Protein AF-A0A817QUF8-F1 (afdb_monomer_lite)

pLDDT: mean 74.03, std 17.88, range [29.92, 95.5]

Sequence (282 aa):
MLFRLECLIASDDEICEAGDLDLIQHMNVDMLKLTRLLNDSYTEEFTDLQKRPNAELSVISDLKQILFNPLKPFSRGQDKINVDLELMIEFFLYCLRLNPHNNEVLKVCLNLLSPAMFHYVLVKALYRIITQKHLPWWPQIDIIYSRAGELRNMFTDTLNKVLQSSTFSTTPLRISGVTGDEGPNNRELLLWIVRLIIVDPYLMLHNPNKLDRETQMATFELINDLASLVHDTSMMGDIAHAAMESLLVLHETRNIELWNPEASINTFWSNIKSSTFFNITK

Secondary structure (DSSP, 8-state):
-HHHHHHHHH--SS---HHHHHHHHHHHHHHHHHHHHHHHH-SSHHHHHTTSTTHHHHHHHHHHHHHT-SSS---S-GGGHHHHHHHHHHHHHHHHHH-TT--HHHHHHH-TTS-HHHHHHHHHHHHHHHHS---TTSPPSHHHHTTHHHHHHHHHHHHHHHHHHHHGGG------------SS-HHHHHHHHHHHHHH-THHHH--TTS-HHHHHHHHHHHHHHHHHHHHTTTT-HHHHHHHHHHHHHHTSHHHHHHH-TTTHHHHHHHHHHHSSHHHHT-

Structure (mmCIF, N/CA/C/O backbone):
data_AF-A0A817QUF8-F1
#
_entry.id   AF-A0A817QUF8-F1
#
loop_
_atom_site.group_PDB
_atom_site.id
_atom_site.type_symbol
_atom_site.label_atom_id
_atom_site.label_alt_id
_atom_site.label_comp_id
_atom_site.label_asym_id
_atom_site.label_entity_id
_atom_site.label_seq_id
_atom_site.pdbx_PDB_ins_code
_atom_site.Cartn_x
_atom_site.Cartn_y
_atom_site.Cartn_z
_atom_site.occupancy
_atom_site.B_iso_or_equiv
_atom_site.auth_seq_id
_atom_site.auth_comp_id
_atom_site.auth_asym_id
_atom_site.auth_atom_id
_atom_site.pdbx_PDB_model_num
ATOM 1 N N . MET A 1 1 ? -25.667 0.320 7.718 1.00 45.50 1 MET A N 1
ATOM 2 C CA . MET A 1 1 ? -26.609 -0.568 7.008 1.00 45.50 1 MET A CA 1
ATOM 3 C C . MET A 1 1 ? -27.818 0.216 6.504 1.00 45.50 1 MET A C 1
ATOM 5 O O . MET A 1 1 ? -28.089 0.169 5.311 1.00 45.50 1 MET A O 1
ATOM 9 N N . LEU A 1 2 ? -28.449 1.027 7.364 1.00 39.91 2 LEU A N 1
ATOM 10 C CA . LEU A 1 2 ? -29.572 1.902 7.001 1.00 39.91 2 LEU A CA 1
ATOM 11 C C . LEU A 1 2 ? -29.252 2.930 5.914 1.00 39.91 2 LEU A C 1
ATOM 13 O O . LEU A 1 2 ? -30.067 3.060 5.038 1.00 39.91 2 LEU A O 1
ATOM 17 N N . PHE A 1 3 ? -28.076 3.562 5.855 1.00 40.72 3 PHE A N 1
ATOM 18 C CA . PHE A 1 3 ? -27.828 4.595 4.828 1.00 40.72 3 PHE A CA 1
ATOM 19 C C . PHE A 1 3 ? -27.759 4.049 3.389 1.00 40.72 3 PHE A C 1
ATOM 21 O O . PHE A 1 3 ? -28.223 4.694 2.463 1.00 40.72 3 PHE A O 1
ATOM 28 N N . ARG A 1 4 ? -27.216 2.839 3.176 1.00 40.50 4 ARG A N 1
ATOM 29 C CA . ARG A 1 4 ? -27.163 2.223 1.835 1.00 40.50 4 ARG A CA 1
ATOM 30 C C . ARG A 1 4 ? -28.483 1.539 1.478 1.00 40.50 4 ARG A C 1
ATOM 32 O O . ARG A 1 4 ? -28.872 1.579 0.323 1.00 40.50 4 ARG A O 1
ATOM 39 N N . LEU A 1 5 ? -29.195 0.999 2.473 1.00 40.78 5 LEU A N 1
ATOM 40 C CA . LEU A 1 5 ? -30.594 0.589 2.327 1.00 40.78 5 LEU A CA 1
ATOM 41 C C . LEU A 1 5 ? -31.516 1.788 2.080 1.00 40.78 5 LEU A C 1
ATOM 43 O O . LEU A 1 5 ? -32.387 1.681 1.247 1.00 40.78 5 LEU A O 1
ATOM 47 N N . GLU A 1 6 ? -31.310 2.936 2.716 1.00 41.69 6 GLU A N 1
ATOM 48 C CA . GLU A 1 6 ? -32.056 4.181 2.502 1.00 41.69 6 GLU A CA 1
ATOM 49 C C . GLU A 1 6 ? -31.706 4.786 1.146 1.00 41.69 6 GLU A C 1
ATOM 51 O O . GLU A 1 6 ? -32.610 5.236 0.464 1.00 41.69 6 GLU A O 1
ATOM 56 N N . CYS A 1 7 ? -30.447 4.733 0.694 1.00 38.59 7 CYS A N 1
ATOM 57 C CA . CYS A 1 7 ? -30.086 5.105 -0.677 1.00 38.59 7 CYS A CA 1
ATOM 58 C C . CYS A 1 7 ? -30.692 4.154 -1.725 1.00 38.59 7 CYS A C 1
ATOM 60 O O . CYS A 1 7 ? -31.122 4.639 -2.762 1.00 38.59 7 CYS A O 1
ATOM 62 N N . LEU A 1 8 ? -30.761 2.843 -1.450 1.00 39.69 8 LEU A N 1
ATOM 63 C CA . LEU A 1 8 ? -31.391 1.834 -2.321 1.00 39.69 8 LEU A CA 1
ATOM 64 C C . LEU A 1 8 ? -32.931 1.861 -2.268 1.00 39.69 8 LEU A C 1
ATOM 66 O O . LEU A 1 8 ? -33.584 1.465 -3.223 1.00 39.69 8 LEU A O 1
ATOM 70 N N . ILE A 1 9 ? -33.519 2.309 -1.156 1.00 39.62 9 ILE A N 1
ATOM 71 C CA . ILE A 1 9 ? -34.968 2.509 -0.983 1.00 39.62 9 ILE A CA 1
ATOM 72 C C . ILE A 1 9 ? -35.392 3.882 -1.537 1.00 39.62 9 ILE A C 1
ATOM 74 O O . ILE A 1 9 ? -36.533 4.038 -1.955 1.00 39.62 9 ILE A O 1
ATOM 78 N N . ALA A 1 10 ? -34.495 4.876 -1.554 1.00 38.94 10 ALA A N 1
ATOM 79 C CA . ALA A 1 10 ? -34.738 6.208 -2.115 1.00 38.94 10 ALA A CA 1
ATOM 80 C C . ALA A 1 10 ? -34.462 6.303 -3.626 1.00 38.94 10 ALA A C 1
ATOM 82 O O . ALA A 1 10 ? -34.889 7.274 -4.252 1.00 38.94 10 ALA A O 1
ATOM 83 N N . SER A 1 11 ? -33.755 5.335 -4.218 1.00 37.41 11 SER A N 1
ATOM 84 C CA . SER A 1 11 ? -33.650 5.184 -5.669 1.00 37.41 11 SER A CA 1
ATOM 85 C C . SER A 1 11 ? -34.902 4.476 -6.188 1.00 37.41 11 SER A C 1
ATOM 87 O O . SER A 1 11 ? -34.954 3.252 -6.245 1.00 37.41 11 SER A O 1
ATOM 89 N N . ASP A 1 12 ? -35.919 5.259 -6.536 1.00 40.31 12 ASP A N 1
ATOM 90 C CA . ASP A 1 12 ? -37.217 4.794 -7.050 1.00 40.31 12 ASP A CA 1
ATOM 91 C C . ASP A 1 12 ? -37.151 4.252 -8.498 1.00 40.31 12 ASP A C 1
ATOM 93 O O . ASP A 1 12 ? -38.177 4.114 -9.149 1.00 40.31 12 ASP A O 1
ATOM 97 N N . ASP A 1 13 ? -35.962 3.923 -9.017 1.00 35.62 13 ASP A N 1
ATOM 98 C CA . ASP A 1 13 ? -35.781 3.418 -10.380 1.00 35.62 13 ASP A CA 1
ATOM 99 C C . ASP A 1 13 ? -34.889 2.165 -10.404 1.00 35.62 13 ASP A C 1
ATOM 101 O O . ASP A 1 13 ? -33.696 2.200 -10.117 1.00 35.62 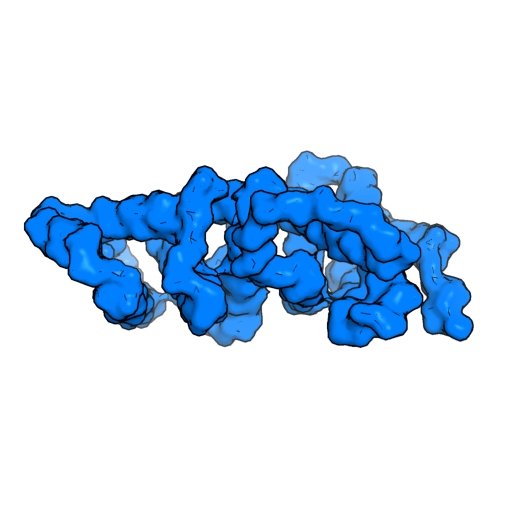13 ASP A O 1
ATOM 105 N N . GLU A 1 14 ? -35.555 1.055 -10.731 1.00 45.34 14 GLU A N 1
ATOM 106 C CA . GLU A 1 14 ? -35.112 -0.133 -11.469 1.00 45.34 14 GLU A CA 1
ATOM 107 C C . GLU A 1 14 ? -33.684 -0.700 -11.253 1.00 45.34 14 GLU A C 1
ATOM 109 O O . GLU A 1 14 ? -32.680 -0.184 -11.731 1.00 45.34 14 GLU A O 1
ATOM 114 N N . ILE A 1 15 ? -33.682 -1.935 -10.717 1.00 38.69 15 ILE A N 1
ATOM 115 C CA . ILE A 1 15 ? -32.628 -2.973 -10.743 1.00 38.69 15 ILE A CA 1
ATOM 116 C C . ILE A 1 15 ? -31.569 -2.848 -9.632 1.00 38.69 15 ILE A C 1
ATOM 118 O O . ILE A 1 15 ? -30.443 -2.414 -9.837 1.00 38.69 15 ILE A O 1
ATOM 122 N N . CYS A 1 16 ? -31.910 -3.371 -8.450 1.00 43.53 16 CYS A N 1
ATOM 123 C CA . CYS A 1 16 ? -30.918 -3.831 -7.475 1.00 43.53 16 CYS A CA 1
ATOM 124 C C . CYS A 1 16 ? -30.238 -5.075 -8.082 1.00 43.53 16 CYS A C 1
ATOM 126 O O . CYS A 1 16 ? -30.841 -6.153 -8.131 1.00 43.53 16 CYS A O 1
ATOM 128 N N . GLU A 1 17 ? -29.046 -4.915 -8.663 1.00 50.34 17 GLU A N 1
ATOM 129 C CA . GLU A 1 17 ? -28.320 -6.019 -9.294 1.00 50.34 17 GLU A CA 1
ATOM 130 C C . GLU A 1 17 ? -27.950 -7.070 -8.233 1.00 50.34 17 GLU A C 1
ATOM 132 O O . GLU A 1 17 ? -27.735 -6.754 -7.064 1.00 50.34 17 GLU A O 1
ATOM 137 N N . ALA A 1 18 ? -27.837 -8.345 -8.617 1.00 48.34 18 ALA A N 1
ATOM 138 C CA . ALA A 1 18 ? -27.490 -9.429 -7.686 1.00 48.34 18 ALA A CA 1
ATOM 139 C C . ALA A 1 18 ? -26.201 -9.153 -6.869 1.00 48.34 18 ALA A C 1
ATOM 141 O O . ALA A 1 18 ? -26.063 -9.643 -5.749 1.00 48.34 18 ALA A O 1
ATOM 142 N N . GLY A 1 19 ? -25.296 -8.315 -7.393 1.00 55.44 19 GLY A N 1
ATOM 143 C CA . GLY A 1 19 ? -24.092 -7.860 -6.697 1.00 55.44 19 GLY A CA 1
ATOM 144 C C . GLY A 1 19 ? -24.347 -6.970 -5.473 1.00 55.44 19 GLY A C 1
ATOM 145 O O . GLY A 1 19 ? -23.550 -7.012 -4.536 1.00 55.44 19 GLY A O 1
ATOM 146 N N . ASP A 1 20 ? -25.452 -6.221 -5.429 1.00 60.16 20 ASP A N 1
ATOM 147 C CA . ASP A 1 20 ? -25.780 -5.328 -4.311 1.00 60.16 20 ASP A CA 1
ATOM 148 C C . ASP A 1 20 ? -26.263 -6.105 -3.083 1.00 60.16 20 ASP A C 1
ATOM 150 O O . ASP A 1 20 ? -25.887 -5.790 -1.951 1.00 60.16 20 ASP A O 1
ATOM 154 N N . LEU A 1 21 ? -27.043 -7.172 -3.287 1.00 63.94 21 LEU A N 1
ATOM 155 C CA . LEU A 1 21 ? -27.486 -8.042 -2.197 1.00 63.94 21 LEU A CA 1
ATOM 156 C C . LEU A 1 21 ? -26.313 -8.828 -1.595 1.00 63.94 21 LEU A C 1
ATOM 158 O O . LEU A 1 21 ? -26.201 -8.916 -0.369 1.00 63.94 21 LEU A O 1
ATOM 162 N N . ASP A 1 22 ? -25.418 -9.344 -2.441 1.00 63.00 22 ASP A N 1
ATOM 163 C CA . ASP A 1 22 ? -24.196 -10.025 -2.005 1.00 63.00 22 ASP A CA 1
ATOM 164 C C . ASP A 1 22 ? -23.273 -9.066 -1.236 1.00 63.00 22 ASP A C 1
ATOM 166 O O . ASP A 1 22 ? -22.762 -9.415 -0.168 1.00 63.00 22 ASP A O 1
ATOM 170 N N . LEU A 1 23 ? -23.119 -7.822 -1.708 1.00 67.56 23 LEU A N 1
ATOM 171 C CA . LEU A 1 23 ? -22.374 -6.779 -0.999 1.00 67.56 23 LEU A CA 1
ATOM 172 C C . LEU A 1 23 ? -22.969 -6.499 0.381 1.00 67.56 23 LEU A C 1
ATOM 174 O O . LEU A 1 23 ? -22.231 -6.436 1.364 1.00 67.56 23 LEU A O 1
ATOM 178 N N . ILE A 1 24 ? -24.294 -6.362 0.477 1.00 66.69 24 ILE A N 1
ATOM 179 C CA . ILE A 1 24 ? -24.986 -6.138 1.752 1.00 66.69 24 ILE A CA 1
ATOM 180 C C . ILE A 1 24 ? -24.748 -7.316 2.704 1.00 66.69 24 ILE A C 1
ATOM 182 O O . ILE A 1 24 ? -24.407 -7.103 3.868 1.00 66.69 24 ILE A O 1
ATOM 186 N N . GLN A 1 25 ? -24.870 -8.558 2.229 1.00 66.12 25 GLN A N 1
ATOM 187 C CA . GLN A 1 25 ? -24.602 -9.742 3.051 1.00 66.12 25 GLN A CA 1
ATOM 188 C C . GLN A 1 25 ? -23.152 -9.780 3.543 1.00 66.12 25 GLN A C 1
ATOM 190 O O . GLN A 1 25 ? -22.913 -10.034 4.725 1.00 66.12 25 GLN A O 1
ATOM 195 N N . HIS A 1 26 ? -22.185 -9.476 2.679 1.00 67.69 26 HIS A N 1
ATOM 196 C CA . HIS A 1 26 ? -20.776 -9.452 3.058 1.00 67.69 26 HIS A CA 1
ATOM 197 C C . HIS A 1 26 ? -20.442 -8.310 4.019 1.00 67.69 26 HIS A C 1
ATOM 199 O O . HIS A 1 26 ? -19.782 -8.554 5.027 1.00 67.69 26 HIS A O 1
ATOM 205 N N . MET A 1 27 ? -20.980 -7.107 3.804 1.00 68.44 27 MET A N 1
ATOM 206 C CA . MET A 1 27 ? -20.863 -6.003 4.761 1.00 68.44 27 MET A CA 1
ATOM 207 C C . MET A 1 27 ? -21.458 -6.367 6.127 1.00 68.44 27 MET A C 1
ATOM 209 O O . MET A 1 27 ? -20.905 -5.979 7.154 1.00 68.44 27 MET A O 1
ATOM 213 N N . ASN A 1 28 ? -22.542 -7.147 6.161 1.00 64.75 28 ASN A N 1
ATOM 214 C CA . ASN A 1 28 ? -23.135 -7.632 7.407 1.00 64.75 28 ASN A CA 1
ATOM 215 C C . ASN A 1 28 ? -22.238 -8.664 8.099 1.00 64.75 28 ASN A C 1
ATOM 217 O O . ASN A 1 28 ? -22.071 -8.615 9.317 1.00 64.75 28 ASN A O 1
ATOM 221 N N . VAL A 1 29 ? -21.622 -9.575 7.340 1.00 68.12 29 VAL A N 1
ATOM 222 C CA . VAL A 1 29 ? -20.635 -10.530 7.867 1.00 68.12 29 VAL A CA 1
ATOM 223 C C . VAL A 1 29 ? -19.411 -9.801 8.420 1.00 68.12 29 VAL A C 1
ATOM 225 O O . VAL A 1 29 ? -18.946 -10.144 9.507 1.00 68.12 29 VAL A O 1
ATOM 228 N N . ASP A 1 30 ? -18.914 -8.784 7.720 1.00 67.00 30 ASP A N 1
ATOM 229 C CA . ASP A 1 30 ? -17.781 -7.974 8.166 1.00 67.00 30 ASP A CA 1
ATOM 230 C C . ASP A 1 30 ? -18.137 -7.180 9.420 1.00 67.00 30 ASP A C 1
ATOM 232 O O . ASP A 1 30 ? -17.397 -7.228 10.395 1.00 67.00 30 ASP A O 1
ATOM 236 N N . MET A 1 31 ? -19.312 -6.546 9.467 1.00 66.25 31 MET A N 1
ATOM 237 C CA . MET A 1 31 ? -19.808 -5.872 10.670 1.00 66.25 31 MET A CA 1
ATOM 238 C C . MET A 1 31 ? -19.970 -6.829 11.850 1.00 66.25 31 MET A C 1
ATOM 240 O O . MET A 1 31 ? -19.639 -6.463 12.974 1.00 66.25 31 MET A O 1
ATOM 244 N N . LEU A 1 32 ? -20.427 -8.064 11.630 1.00 64.56 32 LEU A N 1
ATOM 245 C CA . LEU A 1 32 ? -20.514 -9.084 12.679 1.00 64.56 32 LEU A CA 1
ATOM 246 C C . LEU A 1 32 ? -19.130 -9.529 13.161 1.00 64.56 32 LEU A C 1
ATOM 248 O O . LEU A 1 32 ? -18.935 -9.689 14.365 1.00 64.56 32 LEU A O 1
ATOM 252 N N . LYS A 1 33 ? -18.164 -9.711 12.253 1.00 67.69 33 LYS A N 1
ATOM 253 C CA . LYS A 1 33 ? -16.769 -10.011 12.608 1.00 67.69 33 LYS A CA 1
ATOM 254 C C . LYS A 1 33 ? -16.142 -8.860 13.384 1.00 67.69 33 LYS A C 1
ATOM 256 O O . LYS A 1 33 ? -15.582 -9.108 14.443 1.00 67.69 33 LYS A O 1
ATOM 261 N N . LEU A 1 34 ? -16.294 -7.624 12.908 1.00 66.44 34 LEU A N 1
ATOM 262 C CA . LEU A 1 34 ? -15.830 -6.417 13.586 1.00 66.44 34 LEU A CA 1
ATOM 263 C C . LEU A 1 34 ? -16.478 -6.304 14.964 1.00 66.44 34 LEU A C 1
ATOM 265 O O . LEU A 1 34 ? -15.769 -6.133 15.940 1.00 66.44 34 LEU A O 1
ATOM 269 N N . THR A 1 35 ? -17.792 -6.498 15.081 1.00 64.00 35 THR A N 1
ATOM 270 C CA . THR A 1 35 ? -18.505 -6.448 16.369 1.00 64.00 35 THR A CA 1
ATOM 271 C C . THR A 1 35 ? -18.025 -7.531 17.335 1.00 64.00 35 THR A C 1
ATOM 273 O O . THR A 1 35 ? -17.860 -7.254 18.517 1.00 64.00 35 THR A O 1
ATOM 276 N N . ARG A 1 36 ? -17.766 -8.757 16.860 1.00 64.38 36 ARG A N 1
ATOM 277 C CA . ARG A 1 36 ? -17.197 -9.832 17.693 1.00 64.38 36 ARG A CA 1
ATOM 278 C C . ARG A 1 36 ? -15.783 -9.498 18.140 1.00 64.38 36 ARG A C 1
ATOM 280 O O . ARG A 1 36 ? -15.509 -9.537 19.331 1.00 64.38 36 ARG A O 1
ATOM 287 N N . LEU A 1 37 ? -14.928 -9.096 17.200 1.00 61.91 37 LEU A N 1
ATOM 288 C CA . LEU A 1 37 ? -13.566 -8.675 17.502 1.00 61.91 37 LEU A CA 1
ATOM 289 C C . LEU A 1 37 ? -13.581 -7.524 18.501 1.00 61.91 37 LEU A C 1
ATOM 291 O O . LEU A 1 37 ? -12.811 -7.553 19.446 1.00 61.91 37 LEU A O 1
ATOM 295 N N . LEU A 1 38 ? -14.486 -6.560 18.358 1.00 61.78 38 LEU A N 1
ATOM 296 C CA . LEU A 1 38 ? -14.641 -5.443 19.281 1.00 61.78 38 LEU A CA 1
ATOM 297 C C . LEU A 1 38 ? -15.143 -5.879 20.652 1.00 61.78 38 LEU A C 1
ATOM 299 O O . LEU A 1 38 ? -14.530 -5.485 21.632 1.00 61.78 38 LEU A O 1
ATOM 303 N N . ASN A 1 39 ? -16.157 -6.737 20.748 1.00 62.44 39 ASN A N 1
ATOM 304 C CA . ASN A 1 39 ? -16.605 -7.293 22.032 1.00 62.44 39 ASN A CA 1
ATOM 305 C C . ASN A 1 39 ? -15.494 -8.071 22.753 1.00 62.44 39 ASN A C 1
ATOM 307 O O . ASN A 1 39 ? -15.372 -7.978 23.971 1.00 62.44 39 ASN A O 1
ATOM 311 N N . ASP A 1 40 ? -14.652 -8.786 22.008 1.00 59.12 40 ASP A N 1
ATOM 312 C CA . ASP A 1 40 ? -13.502 -9.513 22.556 1.00 59.12 40 ASP A CA 1
ATOM 313 C C . ASP A 1 40 ? -12.326 -8.573 22.918 1.00 59.12 40 ASP A C 1
ATOM 315 O O . ASP A 1 40 ? -11.373 -8.973 23.591 1.00 59.12 40 ASP A O 1
ATOM 319 N N . SER A 1 41 ? -12.367 -7.317 22.455 1.00 52.56 41 SER A N 1
ATOM 320 C CA . SER A 1 41 ? -11.298 -6.313 22.589 1.00 52.56 41 SER A CA 1
ATOM 321 C C . SER A 1 41 ? -11.601 -5.186 23.575 1.00 52.56 41 SER A C 1
ATOM 323 O O . SER A 1 41 ? -10.671 -4.645 24.165 1.00 52.56 41 SER A O 1
ATOM 325 N N . TYR A 1 42 ? -12.872 -4.810 23.707 1.00 55.12 42 TYR A N 1
ATOM 326 C CA . TYR A 1 42 ? -13.380 -3.637 24.409 1.00 55.12 42 TYR A CA 1
ATOM 327 C C . TYR A 1 42 ? -14.410 -4.084 25.444 1.00 55.12 42 TYR A C 1
ATOM 329 O O . TYR A 1 42 ? -15.566 -4.336 25.115 1.00 55.12 42 TYR A O 1
ATOM 337 N N . THR A 1 43 ? -14.010 -4.166 26.709 1.00 50.31 43 THR A N 1
ATOM 338 C CA . THR A 1 43 ? -14.883 -4.714 27.756 1.00 50.31 43 THR A CA 1
ATOM 339 C C . THR A 1 43 ? -15.786 -3.692 28.460 1.00 50.31 43 THR A C 1
ATOM 341 O O . THR A 1 43 ? -16.703 -4.122 29.148 1.00 50.31 43 THR A O 1
ATOM 344 N N . GLU A 1 44 ? -15.639 -2.371 28.257 1.00 51.72 44 GLU A N 1
ATOM 345 C CA . GLU A 1 44 ? -16.522 -1.372 28.915 1.00 51.72 44 GLU A CA 1
ATOM 346 C C . GLU A 1 44 ? -16.978 -0.192 28.027 1.00 51.72 44 GLU A C 1
ATOM 348 O O . GLU A 1 44 ? -18.151 0.163 28.055 1.00 51.72 44 GLU A O 1
ATOM 353 N N . GLU A 1 45 ? -16.128 0.390 27.171 1.00 51.53 45 GLU A N 1
ATOM 354 C CA . GLU A 1 45 ? -16.525 1.543 26.325 1.00 51.53 45 GLU A CA 1
ATOM 355 C C . GLU A 1 45 ? -17.500 1.167 25.188 1.00 51.53 45 GLU A C 1
ATOM 357 O O . GLU A 1 45 ? -18.379 1.947 24.821 1.00 51.53 45 GLU A O 1
ATOM 362 N N . PHE A 1 46 ? -17.386 -0.044 24.633 1.00 48.50 46 PHE A N 1
ATOM 363 C CA . PHE A 1 46 ? -18.200 -0.482 23.491 1.00 48.50 46 PHE A CA 1
ATOM 364 C C . PHE A 1 46 ? -19.633 -0.877 23.887 1.00 48.50 46 PHE A C 1
ATOM 366 O O . PHE A 1 46 ? -20.577 -0.643 23.129 1.00 48.50 46 PHE A O 1
ATOM 373 N N . THR A 1 47 ? -19.825 -1.407 25.100 1.00 50.56 47 THR A N 1
ATOM 374 C CA . THR A 1 47 ? -21.156 -1.760 25.623 1.00 50.56 47 THR A CA 1
ATOM 375 C C . THR A 1 47 ? -22.026 -0.525 25.866 1.00 50.56 47 THR A C 1
ATOM 377 O O . THR A 1 47 ? -23.250 -0.612 25.756 1.00 50.56 47 THR A O 1
ATOM 380 N N . ASP A 1 48 ? -21.425 0.639 26.121 1.00 53.19 48 ASP A N 1
ATOM 381 C CA . ASP A 1 48 ? -22.136 1.918 26.207 1.00 53.19 48 ASP A CA 1
ATOM 382 C C . ASP A 1 48 ? -22.432 2.543 24.835 1.00 53.19 48 ASP A C 1
ATOM 384 O O . ASP A 1 48 ? -23.465 3.199 24.668 1.00 53.19 48 ASP A O 1
ATOM 388 N N . LEU A 1 49 ? -21.599 2.284 23.822 1.00 49.97 49 LEU A N 1
ATOM 389 C CA . LEU A 1 49 ? -21.856 2.707 22.439 1.00 49.97 49 LEU A CA 1
ATOM 390 C C . LEU A 1 49 ? -23.031 1.945 21.805 1.00 49.97 49 LEU A C 1
ATOM 392 O O . LEU A 1 49 ? -23.836 2.544 21.090 1.00 49.97 49 LEU A O 1
ATOM 396 N N . GLN A 1 50 ? -23.198 0.658 22.134 1.00 50.97 50 GLN A N 1
ATOM 397 C CA . GLN A 1 50 ? -24.328 -0.166 21.678 1.00 50.97 50 GLN A CA 1
ATOM 398 C C . GLN A 1 50 ? -25.701 0.304 22.194 1.00 50.97 50 GLN A C 1
ATOM 400 O O . GLN A 1 50 ? -26.723 -0.032 21.598 1.00 50.97 50 GLN A O 1
ATOM 405 N N . LYS A 1 51 ? -25.752 1.082 23.285 1.00 54.00 51 LYS A N 1
ATOM 406 C CA . LYS A 1 51 ? -27.009 1.545 23.904 1.00 54.00 51 LYS A CA 1
ATOM 407 C C . LYS A 1 51 ? -27.616 2.784 23.232 1.00 54.00 51 LYS A C 1
ATOM 409 O O . LYS A 1 51 ? -28.713 3.194 23.612 1.00 54.00 51 LYS A O 1
ATOM 414 N N . ARG A 1 52 ? -26.930 3.420 22.273 1.00 51.72 52 ARG A N 1
ATOM 415 C CA . ARG A 1 52 ? -27.386 4.683 21.662 1.00 51.72 52 ARG A CA 1
ATOM 416 C C . ARG A 1 52 ? -28.372 4.437 20.501 1.00 51.72 52 ARG A C 1
ATOM 418 O O . ARG A 1 52 ? -28.059 3.670 19.593 1.00 51.72 52 ARG A O 1
ATOM 425 N N . PRO A 1 53 ? -29.544 5.098 20.452 1.00 39.78 53 PRO A N 1
ATOM 426 C CA . PRO A 1 53 ? -30.388 5.078 19.257 1.00 39.78 53 PRO A CA 1
ATOM 427 C C . PRO A 1 53 ? -29.695 5.888 18.142 1.00 39.78 53 PRO A C 1
ATOM 429 O O . PRO A 1 53 ? -29.159 6.958 18.418 1.00 39.78 53 PRO A O 1
ATOM 432 N N . ASN A 1 54 ? -29.673 5.375 16.902 1.00 46.75 54 ASN A N 1
ATOM 433 C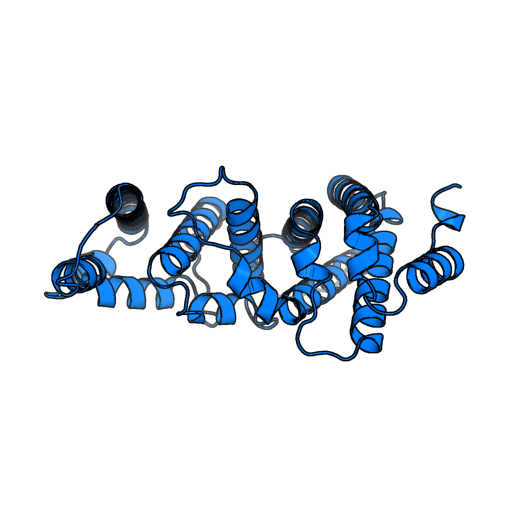 CA . ASN A 1 54 ? -28.853 5.835 15.750 1.00 46.75 54 ASN A CA 1
ATOM 434 C C . ASN A 1 54 ? -27.358 5.414 15.768 1.00 46.75 54 ASN A C 1
ATOM 436 O O . ASN A 1 54 ? -26.519 6.042 15.121 1.00 46.75 54 ASN A O 1
ATOM 440 N N . ALA A 1 55 ? -27.019 4.332 16.481 1.00 52.97 55 ALA A N 1
ATOM 441 C CA . ALA A 1 55 ? -25.644 3.932 16.801 1.00 52.97 55 ALA A CA 1
ATOM 442 C C . ALA A 1 55 ? -24.702 3.599 15.629 1.00 52.97 55 ALA A C 1
ATOM 444 O O . ALA A 1 55 ? -23.508 3.798 15.791 1.00 52.97 55 ALA A O 1
ATOM 445 N N . GLU A 1 56 ? -25.141 3.100 14.470 1.00 53.22 56 GLU A N 1
ATOM 446 C CA . GLU A 1 56 ? -24.188 2.491 13.512 1.00 53.22 56 GLU A CA 1
ATOM 447 C C . GLU A 1 56 ? -23.148 3.470 12.933 1.00 53.22 56 GLU A C 1
ATOM 449 O O . GLU A 1 56 ? -21.958 3.160 12.905 1.00 53.22 56 GLU A O 1
ATOM 454 N N . LEU A 1 57 ? -23.568 4.661 12.490 1.00 57.50 57 LEU A N 1
ATOM 455 C CA . LEU A 1 57 ? -22.658 5.677 11.934 1.00 57.50 57 LEU A CA 1
ATOM 456 C C . LEU A 1 57 ? -21.782 6.319 13.020 1.00 57.50 57 LEU A C 1
ATOM 458 O O . LEU A 1 57 ? -20.611 6.605 12.768 1.00 57.50 57 LEU A O 1
ATOM 462 N N . SER A 1 58 ? -22.330 6.490 14.231 1.00 63.91 58 SER A N 1
ATOM 463 C CA . SER A 1 58 ? -21.562 6.925 15.406 1.00 63.91 58 SER A CA 1
ATOM 464 C C . SER A 1 58 ? -20.482 5.901 15.732 1.00 63.91 58 SER A C 1
ATOM 466 O O . SER A 1 58 ? -19.318 6.260 15.811 1.00 63.91 58 SER A O 1
ATOM 468 N N . VAL A 1 59 ? -20.841 4.616 15.805 1.00 67.56 59 VAL A N 1
ATOM 469 C CA . VAL A 1 59 ? -19.920 3.517 16.110 1.00 67.56 59 VAL A CA 1
ATOM 470 C C . VAL A 1 59 ? -18.798 3.446 15.079 1.00 67.56 59 VAL A C 1
ATOM 472 O O . VAL A 1 59 ? -17.643 3.340 15.463 1.00 67.56 59 VAL A O 1
ATOM 475 N N . ILE A 1 60 ? -19.081 3.568 13.778 1.00 72.69 60 ILE A N 1
ATOM 476 C CA . ILE A 1 60 ? -18.027 3.568 12.746 1.00 72.69 60 ILE A CA 1
ATOM 477 C C . ILE A 1 60 ? -17.080 4.767 12.915 1.00 72.69 60 ILE A C 1
ATOM 479 O O . ILE A 1 60 ? -15.864 4.613 12.794 1.00 72.69 60 ILE A O 1
ATOM 483 N N . SER A 1 61 ? -17.617 5.953 13.213 1.00 76.94 61 SER A N 1
ATOM 484 C CA . SER A 1 61 ? -16.809 7.147 13.487 1.00 76.94 61 SER A CA 1
ATOM 485 C C . SER A 1 61 ? -15.939 6.975 14.738 1.00 76.94 61 SER A C 1
ATOM 487 O O . SER A 1 61 ? -14.749 7.289 14.707 1.00 76.94 61 SER A O 1
ATOM 489 N N . ASP A 1 62 ? -16.505 6.432 15.813 1.00 75.06 62 ASP A N 1
ATOM 490 C CA . ASP A 1 62 ? -15.815 6.197 17.083 1.00 75.06 62 ASP A CA 1
ATOM 491 C C . ASP A 1 62 ? -14.710 5.142 16.912 1.00 75.06 62 ASP A C 1
ATOM 493 O O . ASP A 1 62 ? -13.566 5.350 17.312 1.00 75.06 62 ASP A O 1
ATOM 497 N N . LEU A 1 63 ? -15.004 4.046 16.205 1.00 78.94 63 LEU A N 1
ATOM 498 C CA . LEU A 1 63 ? -14.031 3.005 15.871 1.00 78.94 63 LEU A CA 1
ATOM 499 C C . LEU A 1 63 ? -12.877 3.529 15.038 1.00 78.94 63 LEU A C 1
ATOM 501 O O . LEU A 1 63 ? -11.724 3.184 15.280 1.00 78.94 63 LEU A O 1
ATOM 505 N N . LYS A 1 64 ? -13.166 4.397 14.076 1.00 83.81 64 LYS A N 1
ATOM 506 C CA . LYS A 1 64 ? -12.125 5.050 13.297 1.00 83.81 64 LYS A CA 1
ATOM 507 C C . LYS A 1 64 ? -11.220 5.911 14.180 1.00 83.81 64 LYS A C 1
ATOM 509 O O . LYS A 1 64 ? -10.004 5.849 14.019 1.00 83.81 64 LYS A O 1
ATOM 514 N N . GLN A 1 65 ? -11.791 6.683 15.107 1.00 83.88 65 GLN A N 1
ATOM 515 C CA . GLN A 1 65 ? -11.020 7.489 16.061 1.00 83.88 65 GLN A CA 1
ATOM 516 C C . GLN A 1 65 ? -10.234 6.647 17.065 1.00 83.88 65 GLN A C 1
ATOM 518 O O . GLN A 1 65 ? -9.255 7.130 17.617 1.00 83.88 65 GLN A O 1
ATOM 523 N N . ILE A 1 66 ? -10.649 5.410 17.317 1.00 83.25 66 ILE A N 1
ATOM 524 C CA . ILE A 1 66 ? -9.927 4.469 18.170 1.00 83.25 66 ILE A CA 1
ATOM 525 C C . ILE A 1 66 ? -8.770 3.821 17.402 1.00 83.25 66 ILE A C 1
ATOM 527 O O . ILE A 1 66 ? -7.632 3.842 17.861 1.00 83.25 66 ILE A O 1
ATOM 531 N N . LEU A 1 67 ? -9.063 3.245 16.235 1.00 87.50 67 LEU A N 1
ATOM 532 C CA . LEU A 1 67 ? -8.132 2.397 15.491 1.00 87.50 67 LEU A CA 1
ATOM 533 C C . LEU A 1 67 ? -7.081 3.217 14.733 1.00 87.50 67 LEU A C 1
ATOM 535 O O . LEU A 1 67 ? -5.925 2.813 14.654 1.00 87.50 67 LEU A O 1
ATOM 539 N N . PHE A 1 68 ? -7.459 4.381 14.198 1.00 90.19 68 PHE A N 1
ATOM 540 C CA . PHE A 1 68 ? -6.610 5.210 13.336 1.00 90.19 68 PHE A CA 1
ATOM 541 C C . PHE A 1 68 ? -6.324 6.577 13.964 1.00 90.19 68 PHE A C 1
ATOM 543 O O . PHE A 1 68 ? -6.476 7.616 13.321 1.00 90.19 68 PHE A O 1
ATOM 550 N N . ASN A 1 69 ? -5.904 6.580 15.231 1.00 88.38 69 ASN A N 1
ATOM 551 C CA . ASN A 1 69 ? -5.452 7.783 15.929 1.00 88.38 69 ASN A CA 1
ATOM 552 C C . ASN A 1 69 ? -3.920 7.885 15.940 1.00 88.38 69 ASN A C 1
ATOM 554 O O . ASN A 1 69 ? -3.273 7.136 16.672 1.00 88.38 69 ASN A O 1
ATOM 558 N N . PRO A 1 70 ? -3.315 8.834 15.200 1.00 85.88 70 PRO A N 1
ATOM 559 C CA . PRO A 1 70 ? -1.860 9.004 15.186 1.00 85.88 70 PRO A CA 1
ATOM 560 C C . PRO A 1 70 ? -1.270 9.403 16.540 1.00 85.88 70 PRO A C 1
ATOM 562 O O . PRO A 1 70 ? -0.112 9.106 16.807 1.00 85.88 70 PRO A O 1
ATOM 565 N N . LEU A 1 71 ? -2.049 10.084 17.389 1.00 85.94 71 LEU A N 1
ATOM 566 C CA . LEU A 1 71 ? -1.592 10.576 18.692 1.00 85.94 71 LEU A CA 1
ATOM 567 C C . LEU A 1 71 ? -1.665 9.503 19.780 1.00 85.94 71 LEU A C 1
ATOM 569 O O . LEU A 1 71 ? -0.932 9.570 20.764 1.00 85.94 71 LEU A O 1
ATOM 573 N N . LYS A 1 72 ? -2.564 8.528 19.618 1.00 85.12 72 LYS A N 1
ATOM 574 C CA . LYS A 1 72 ? -2.735 7.400 20.535 1.00 85.12 72 LYS A CA 1
ATOM 575 C C . LYS A 1 72 ? -2.950 6.122 19.717 1.00 85.12 72 LYS A C 1
ATOM 577 O O . LYS A 1 72 ? -4.099 5.704 19.567 1.00 85.12 72 LYS A O 1
ATOM 582 N N . PRO A 1 73 ? -1.872 5.535 19.165 1.00 82.25 73 PRO A N 1
ATOM 583 C CA . PRO A 1 73 ? -1.978 4.350 18.328 1.00 82.25 73 PRO A CA 1
ATOM 584 C C . PRO A 1 73 ? -2.630 3.201 19.093 1.00 82.25 73 PRO A C 1
ATOM 586 O O . PRO A 1 73 ? -2.337 2.969 20.269 1.00 82.25 73 PRO A O 1
ATOM 589 N N . PHE A 1 74 ? -3.536 2.498 18.424 1.00 82.62 74 PHE A N 1
ATOM 590 C CA . PHE A 1 74 ? -4.233 1.365 19.007 1.00 82.62 74 PHE A CA 1
ATOM 591 C C . PHE A 1 74 ? -3.259 0.209 19.273 1.00 82.62 74 PHE A C 1
ATOM 593 O O . PHE A 1 74 ? -2.548 -0.228 18.373 1.00 82.62 74 PHE A O 1
ATOM 600 N N . SER A 1 75 ? -3.234 -0.293 20.507 1.00 80.94 75 SER A N 1
ATOM 601 C CA . SER A 1 75 ? -2.469 -1.482 20.885 1.00 80.94 75 SER A CA 1
ATOM 602 C C . SER A 1 75 ? -3.081 -2.113 22.130 1.00 80.94 75 SER A C 1
ATOM 604 O O . SER A 1 75 ? -3.335 -1.418 23.118 1.00 80.94 75 SER A O 1
ATOM 606 N N . ARG A 1 76 ? -3.331 -3.426 22.092 1.00 77.75 76 ARG A N 1
ATOM 607 C CA . ARG A 1 76 ? -3.873 -4.193 23.233 1.00 77.75 76 ARG A CA 1
ATOM 608 C C . ARG A 1 76 ? -2.833 -5.050 23.955 1.00 77.75 76 ARG A C 1
ATOM 610 O O . ARG A 1 76 ? -3.206 -5.840 24.821 1.00 77.75 76 ARG A O 1
ATOM 617 N N . GLY A 1 77 ? -1.558 -4.892 23.613 1.00 75.50 77 GLY A N 1
ATOM 618 C CA . GLY A 1 77 ? -0.458 -5.711 24.121 1.00 75.50 77 GLY A CA 1
ATOM 619 C C . GLY A 1 77 ? 0.290 -6.434 23.003 1.00 75.50 77 GLY A C 1
ATOM 620 O O . GLY A 1 77 ? -0.251 -6.689 21.926 1.00 75.50 77 GLY A O 1
ATOM 621 N N . GLN A 1 78 ? 1.557 -6.761 23.260 1.00 74.50 78 GLN A N 1
ATOM 622 C CA . GLN A 1 78 ? 2.454 -7.383 22.276 1.00 74.50 78 GLN A CA 1
ATOM 623 C C . GLN A 1 78 ? 1.951 -8.750 21.787 1.00 74.50 78 GLN A C 1
ATOM 625 O O . GLN A 1 78 ? 2.143 -9.101 20.627 1.00 74.50 78 GLN A O 1
ATOM 630 N N . ASP A 1 79 ? 1.255 -9.505 22.638 1.00 80.00 79 ASP A N 1
ATOM 631 C CA . ASP A 1 79 ? 0.675 -10.811 22.310 1.00 80.00 79 ASP A CA 1
ATOM 632 C C . ASP A 1 79 ? -0.472 -10.727 21.288 1.00 80.00 79 ASP A C 1
ATOM 634 O O . ASP A 1 79 ? -0.782 -11.716 20.621 1.00 80.00 79 ASP A O 1
ATOM 638 N N . LYS A 1 80 ? -1.080 -9.544 21.123 1.00 80.38 80 LYS A N 1
ATOM 639 C CA . LYS A 1 80 ? -2.245 -9.319 20.254 1.00 80.38 80 LYS A CA 1
ATOM 640 C C . LYS A 1 80 ? -1.946 -8.507 19.001 1.00 80.38 80 LYS A C 1
ATOM 642 O O . LYS A 1 80 ? -2.853 -8.325 18.193 1.00 80.38 80 LYS A O 1
ATOM 647 N N . ILE A 1 81 ? -0.698 -8.090 18.780 1.00 83.88 81 ILE A N 1
ATOM 648 C CA . ILE A 1 81 ? -0.333 -7.182 17.681 1.00 83.88 81 ILE A CA 1
ATOM 649 C C . ILE A 1 81 ? -0.810 -7.668 16.304 1.00 83.88 81 ILE A C 1
ATOM 651 O O . ILE A 1 81 ? -1.393 -6.902 15.546 1.00 83.88 81 ILE A O 1
ATOM 655 N N . ASN A 1 82 ? -0.658 -8.958 15.993 1.00 84.94 82 ASN A N 1
ATOM 656 C CA . ASN A 1 82 ? -1.101 -9.511 14.708 1.00 84.94 82 ASN A CA 1
ATOM 657 C C . ASN A 1 82 ? -2.630 -9.488 14.558 1.00 84.94 82 ASN A C 1
ATOM 659 O O . ASN A 1 82 ? -3.142 -9.248 13.468 1.00 84.94 82 ASN A O 1
ATOM 663 N N . VAL A 1 83 ? -3.358 -9.718 15.655 1.00 84.88 83 VAL A N 1
ATOM 664 C CA . VAL A 1 83 ? -4.827 -9.659 15.679 1.00 84.88 83 VAL A CA 1
ATOM 665 C C . VAL A 1 83 ? -5.301 -8.212 15.539 1.00 84.88 83 VAL A C 1
ATOM 667 O O . VAL A 1 83 ? -6.277 -7.956 14.840 1.00 84.88 83 VAL A O 1
ATOM 670 N N . ASP A 1 84 ? -4.596 -7.267 16.164 1.00 85.44 84 ASP A N 1
ATOM 671 C CA . ASP A 1 84 ? -4.855 -5.829 16.051 1.00 85.44 84 ASP A CA 1
ATOM 672 C C . ASP A 1 84 ? -4.651 -5.344 14.615 1.00 85.44 84 ASP A C 1
ATOM 674 O O . ASP A 1 84 ? -5.538 -4.708 14.048 1.00 85.44 84 ASP A O 1
ATOM 678 N N . LEU A 1 85 ? -3.526 -5.705 13.991 1.00 89.44 85 LEU A N 1
ATOM 679 C CA . LEU A 1 85 ? -3.245 -5.365 12.597 1.00 89.44 85 LEU A CA 1
ATOM 680 C C . LEU A 1 85 ? -4.299 -5.951 11.654 1.00 89.44 85 LEU A C 1
ATOM 682 O O . LEU A 1 85 ? -4.772 -5.251 10.761 1.00 89.44 85 LEU A O 1
ATOM 686 N N . GLU A 1 86 ? -4.712 -7.200 11.869 1.00 88.38 86 GLU A N 1
ATOM 687 C CA . GLU A 1 86 ? -5.753 -7.834 11.059 1.00 88.38 86 GLU A CA 1
ATOM 688 C C . GLU A 1 86 ? -7.107 -7.131 11.206 1.00 88.38 86 GLU A C 1
ATOM 690 O O . GLU A 1 86 ? -7.764 -6.844 10.206 1.00 88.38 86 GLU A O 1
ATOM 695 N N . LEU A 1 87 ? -7.495 -6.778 12.436 1.00 86.56 87 LEU A N 1
ATOM 696 C CA . LEU A 1 87 ? -8.699 -5.991 12.707 1.00 86.56 87 LEU A CA 1
ATOM 697 C C . LEU A 1 87 ? -8.657 -4.642 11.979 1.00 86.56 87 LEU A C 1
ATOM 699 O O . LEU A 1 87 ? -9.645 -4.232 11.370 1.00 86.56 87 LEU A O 1
ATOM 703 N N . MET A 1 88 ? -7.516 -3.957 12.020 1.00 90.19 88 MET A N 1
ATOM 704 C CA . MET A 1 88 ? -7.342 -2.672 11.350 1.00 90.19 88 MET A CA 1
ATOM 705 C C . MET A 1 88 ? -7.390 -2.795 9.824 1.00 90.19 88 MET A C 1
ATOM 707 O O . MET A 1 88 ? -7.977 -1.931 9.174 1.00 90.19 88 MET A O 1
ATOM 711 N N . ILE A 1 89 ? -6.829 -3.865 9.250 1.00 91.50 89 ILE A N 1
ATOM 712 C CA . ILE A 1 89 ? -6.927 -4.165 7.812 1.00 91.50 89 ILE A CA 1
ATOM 713 C C . ILE A 1 89 ? -8.388 -4.395 7.419 1.00 91.50 89 ILE A C 1
ATOM 715 O O . ILE A 1 89 ? -8.869 -3.781 6.466 1.00 91.50 89 ILE A O 1
ATOM 719 N N . GLU A 1 90 ? -9.118 -5.227 8.164 1.00 85.81 90 GLU A N 1
ATOM 720 C CA . GLU A 1 90 ? -10.537 -5.486 7.899 1.00 85.81 90 GLU A CA 1
ATOM 721 C C . GLU A 1 90 ? -11.382 -4.212 8.031 1.00 85.81 90 GLU A C 1
ATOM 723 O O . GLU A 1 90 ? -12.234 -3.942 7.183 1.00 85.81 90 GLU A O 1
ATOM 728 N N . PHE A 1 91 ? -11.105 -3.371 9.032 1.00 87.25 91 PHE A N 1
ATOM 729 C CA . PHE A 1 91 ? -11.787 -2.087 9.191 1.00 87.25 91 PHE A CA 1
ATOM 730 C C . PHE A 1 91 ? -11.471 -1.104 8.056 1.00 87.25 91 PHE A C 1
ATOM 732 O O . PHE A 1 91 ? -12.362 -0.395 7.584 1.00 87.25 91 PHE A O 1
ATOM 739 N N . PHE A 1 92 ? -10.224 -1.067 7.582 1.00 90.69 92 PHE A N 1
ATOM 740 C CA . PHE A 1 92 ? -9.829 -0.240 6.442 1.00 90.69 92 PHE A CA 1
ATOM 741 C C . PHE A 1 92 ? -10.582 -0.656 5.172 1.00 90.69 92 PHE A C 1
ATOM 743 O O . PHE A 1 92 ? -11.170 0.187 4.489 1.00 90.69 92 PHE A O 1
ATOM 750 N N . LEU A 1 93 ? -10.623 -1.962 4.884 1.00 87.56 93 LEU A N 1
ATOM 751 C CA . LEU A 1 93 ? -11.370 -2.509 3.750 1.00 87.56 93 LEU A CA 1
ATOM 752 C C . LEU A 1 93 ? -12.870 -2.221 3.877 1.00 87.56 93 LEU A C 1
ATOM 754 O O . LEU A 1 93 ? -13.504 -1.829 2.898 1.00 87.56 93 LEU A O 1
ATOM 758 N N . TYR A 1 94 ? -13.426 -2.351 5.083 1.00 83.75 94 TYR A N 1
ATOM 759 C CA . TYR A 1 94 ? -14.813 -1.992 5.362 1.00 83.75 94 TYR A CA 1
ATOM 760 C C . TYR A 1 94 ? -15.095 -0.509 5.070 1.00 83.75 94 TYR A C 1
ATOM 762 O O . TYR A 1 94 ? -16.096 -0.200 4.424 1.00 83.75 94 TYR A O 1
ATOM 770 N N . CYS A 1 95 ? -14.205 0.408 5.468 1.00 83.38 95 CYS A N 1
ATOM 771 C CA . CYS A 1 95 ? -14.356 1.837 5.171 1.00 83.38 95 CYS A CA 1
ATOM 772 C C . CYS A 1 95 ? -14.408 2.109 3.661 1.00 83.38 95 CYS A C 1
ATOM 774 O O . CYS A 1 95 ? -15.282 2.852 3.212 1.00 83.38 95 CYS A O 1
ATOM 776 N N . LEU A 1 96 ? -13.530 1.468 2.880 1.00 83.88 96 LEU A N 1
ATOM 777 C CA . LEU A 1 96 ? -13.533 1.594 1.419 1.00 83.88 96 LEU A CA 1
ATOM 778 C C . LEU A 1 96 ? -14.803 1.013 0.784 1.00 83.88 96 LEU A C 1
ATOM 780 O O . LEU A 1 96 ? -15.342 1.610 -0.142 1.00 83.88 96 LEU A O 1
ATOM 784 N N . ARG A 1 97 ? -15.313 -0.117 1.292 1.00 80.00 97 ARG A N 1
ATOM 785 C CA . ARG A 1 97 ? -16.573 -0.723 0.815 1.00 80.00 97 ARG A CA 1
ATOM 786 C C . ARG A 1 97 ? -17.791 0.143 1.134 1.00 80.00 97 ARG A C 1
ATOM 788 O O . ARG A 1 97 ? -18.726 0.202 0.334 1.00 80.00 97 ARG A O 1
ATOM 795 N N . LEU A 1 98 ? -17.801 0.772 2.310 1.00 76.88 98 LEU A N 1
ATOM 796 C CA . LEU A 1 98 ? -18.913 1.588 2.793 1.00 76.88 98 LEU A CA 1
ATOM 797 C C . LEU A 1 98 ? -19.016 2.911 2.033 1.00 76.88 98 LEU A C 1
ATOM 799 O O . LEU A 1 98 ? -20.110 3.292 1.622 1.00 76.88 98 LEU A O 1
ATOM 803 N N . ASN A 1 99 ? -17.898 3.621 1.880 1.00 75.56 99 ASN A N 1
ATOM 804 C CA . ASN A 1 99 ? -17.849 4.880 1.151 1.00 75.56 99 ASN A CA 1
ATOM 805 C C . ASN A 1 99 ? -16.465 5.059 0.505 1.00 75.56 99 ASN A C 1
ATOM 807 O O . ASN A 1 99 ? -15.571 5.621 1.144 1.00 75.56 99 ASN A O 1
ATOM 811 N N . PRO A 1 100 ? -16.302 4.644 -0.765 1.00 74.25 100 PRO A N 1
ATOM 812 C CA . PRO A 1 100 ? -15.040 4.773 -1.483 1.00 74.25 100 PRO A CA 1
ATOM 813 C C . PRO A 1 100 ? -14.521 6.212 -1.511 1.00 74.25 100 PRO A C 1
ATOM 815 O O . PRO A 1 100 ? -13.326 6.434 -1.409 1.00 74.25 100 PRO A O 1
ATOM 818 N N . HIS A 1 101 ? -15.397 7.217 -1.584 1.00 74.19 101 HIS A N 1
ATOM 819 C CA . HIS A 1 101 ? -14.984 8.621 -1.659 1.00 74.19 101 HIS A CA 1
ATOM 820 C C . HIS A 1 101 ? -14.514 9.198 -0.312 1.00 74.19 101 HIS A C 1
ATOM 822 O O . HIS A 1 101 ? -13.829 10.228 -0.285 1.00 74.19 101 HIS A O 1
ATOM 828 N N . ASN A 1 102 ? -14.844 8.550 0.811 1.00 78.88 102 ASN A N 1
ATOM 829 C CA . ASN A 1 102 ? -14.412 8.985 2.135 1.00 78.88 102 ASN A CA 1
ATOM 830 C C . ASN A 1 102 ? -12.981 8.513 2.438 1.00 78.88 102 ASN A C 1
ATOM 832 O O . ASN A 1 102 ? -12.738 7.495 3.083 1.00 78.88 102 ASN A O 1
ATOM 836 N N . ASN A 1 103 ? -12.019 9.324 2.008 1.00 82.62 103 ASN A N 1
ATOM 837 C CA . ASN A 1 103 ? -10.590 9.020 2.081 1.00 82.62 103 ASN A CA 1
ATOM 838 C C . ASN A 1 103 ? -9.904 9.423 3.392 1.00 82.62 103 ASN A C 1
ATOM 840 O O . ASN A 1 103 ? -8.686 9.592 3.419 1.00 82.62 103 ASN A O 1
ATOM 844 N N . GLU A 1 104 ? -10.636 9.651 4.478 1.00 86.81 104 GLU A N 1
ATOM 845 C CA . GLU A 1 104 ? -10.021 10.143 5.715 1.00 86.81 104 GLU A CA 1
ATOM 846 C C . GLU A 1 104 ? -9.037 9.138 6.330 1.00 86.81 104 GLU A C 1
ATOM 848 O O . GLU A 1 104 ? -7.921 9.520 6.674 1.00 86.81 104 GLU A O 1
ATOM 853 N N . VAL A 1 105 ? -9.404 7.853 6.400 1.00 89.31 105 VAL A N 1
ATOM 854 C CA . VAL A 1 105 ? -8.498 6.798 6.898 1.00 89.31 105 VAL A CA 1
ATOM 855 C C . VAL A 1 105 ? -7.297 6.639 5.965 1.00 89.31 105 VAL A C 1
ATOM 857 O O . VAL A 1 105 ? -6.159 6.590 6.421 1.00 89.31 105 VAL A O 1
ATOM 860 N N . LEU A 1 106 ? -7.535 6.666 4.650 1.00 91.19 106 LEU A N 1
ATOM 861 C CA . LEU A 1 106 ? -6.477 6.630 3.642 1.00 91.19 106 LEU A CA 1
ATOM 862 C C . LEU A 1 106 ? -5.469 7.778 3.825 1.00 91.19 106 LEU A C 1
ATOM 864 O O . LEU A 1 106 ? -4.266 7.546 3.782 1.00 91.19 106 LEU A O 1
ATOM 868 N N . LYS A 1 107 ? -5.937 9.010 4.072 1.00 91.75 107 LYS A N 1
ATOM 869 C CA . LYS A 1 107 ? -5.064 10.169 4.337 1.00 91.75 107 LYS A CA 1
ATOM 870 C C . LYS A 1 107 ? -4.219 9.979 5.594 1.00 91.75 107 LYS A C 1
ATOM 872 O O . LYS A 1 107 ? -3.045 10.334 5.580 1.00 91.75 107 LYS A O 1
ATOM 877 N N . VAL A 1 108 ? -4.798 9.426 6.662 1.00 92.94 108 VAL A N 1
ATOM 878 C CA . VAL A 1 108 ? -4.052 9.111 7.890 1.00 92.94 108 VAL A CA 1
ATOM 879 C C . VAL A 1 108 ? -2.958 8.086 7.600 1.00 92.94 108 VAL A C 1
ATOM 881 O O . VAL A 1 108 ? -1.818 8.289 8.010 1.00 92.94 108 VAL A O 1
ATOM 884 N N . CYS A 1 109 ? -3.275 7.027 6.857 1.00 93.62 109 CYS A N 1
ATOM 885 C CA . CYS A 1 109 ? -2.309 5.990 6.518 1.00 93.62 109 CYS A CA 1
ATOM 886 C C . CYS A 1 109 ? -1.236 6.423 5.514 1.00 93.62 109 CYS A C 1
ATOM 888 O O . CYS A 1 109 ? -0.162 5.849 5.540 1.00 93.62 109 CYS A O 1
ATOM 890 N N . LEU A 1 110 ? -1.496 7.388 4.629 1.00 92.44 110 LEU A N 1
ATOM 891 C CA . LEU A 1 110 ? -0.501 7.893 3.668 1.00 92.44 110 LEU A CA 1
ATOM 892 C C . LEU A 1 110 ? 0.439 8.951 4.264 1.00 92.44 110 LEU A C 1
ATOM 894 O O . LEU A 1 110 ? 1.480 9.254 3.684 1.00 92.44 110 LEU A O 1
ATOM 898 N N . ASN A 1 111 ? 0.091 9.536 5.411 1.00 93.38 111 ASN A N 1
ATOM 899 C CA . ASN A 1 111 ? 0.920 10.550 6.050 1.00 93.38 111 ASN A CA 1
ATOM 900 C C . ASN A 1 111 ? 2.233 9.932 6.563 1.00 93.38 111 ASN A C 1
ATOM 902 O O . ASN A 1 111 ? 2.213 9.022 7.387 1.00 93.38 111 ASN A O 1
ATOM 906 N N . LEU A 1 112 ? 3.381 10.453 6.125 1.00 91.81 112 LEU A N 1
ATOM 907 C CA . LEU A 1 112 ? 4.709 9.966 6.534 1.00 91.81 112 LEU A CA 1
ATOM 908 C C . LEU A 1 112 ? 4.991 10.135 8.036 1.00 91.81 112 LEU A C 1
ATOM 910 O O . LEU A 1 112 ? 5.827 9.424 8.587 1.00 91.81 112 LEU A O 1
ATOM 914 N N . LEU A 1 113 ? 4.294 11.063 8.702 1.00 89.94 113 LEU A N 1
ATOM 915 C CA . LEU A 1 113 ? 4.410 11.297 10.146 1.00 89.94 113 LEU A CA 1
ATOM 916 C C . LEU A 1 113 ? 3.570 10.323 10.983 1.00 89.94 113 LEU A C 1
ATOM 918 O O . LEU A 1 113 ? 3.669 10.327 12.209 1.00 89.94 113 LEU A O 1
ATOM 922 N N . SER A 1 114 ? 2.718 9.524 10.340 1.00 90.44 114 SER A N 1
ATOM 923 C CA . SER A 1 114 ? 1.927 8.506 11.021 1.00 90.44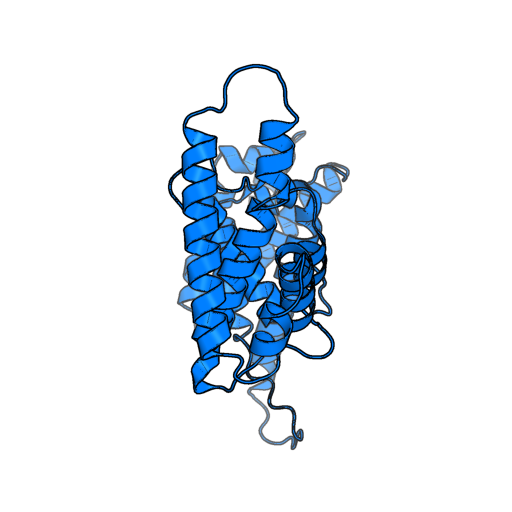 114 SER A CA 1
ATOM 924 C C . SER A 1 114 ? 2.800 7.329 11.487 1.00 90.44 114 SER A C 1
ATOM 926 O O . SER A 1 114 ? 3.842 7.056 10.890 1.00 90.44 114 SER A O 1
ATOM 928 N N . PRO A 1 115 ? 2.373 6.588 12.525 1.00 89.94 115 PRO A N 1
ATOM 929 C CA . PRO A 1 115 ? 3.024 5.349 12.953 1.00 89.94 115 PRO A CA 1
ATOM 930 C C . PRO A 1 115 ? 3.144 4.300 11.833 1.00 89.94 115 PRO A C 1
ATOM 932 O O . PRO A 1 115 ? 2.202 4.108 11.059 1.00 89.94 115 PRO A O 1
ATOM 935 N N . ALA A 1 116 ? 4.244 3.533 11.825 1.00 89.31 116 ALA A N 1
ATOM 936 C CA . ALA A 1 116 ? 4.536 2.504 10.812 1.00 89.31 116 ALA A CA 1
ATOM 937 C C . ALA A 1 116 ? 3.442 1.426 10.684 1.00 89.31 116 ALA A C 1
ATOM 939 O O . ALA A 1 116 ? 3.217 0.870 9.608 1.00 89.31 116 ALA A O 1
ATOM 940 N N . MET A 1 117 ? 2.705 1.157 11.768 1.00 90.56 117 MET A N 1
ATOM 941 C CA . MET A 1 117 ? 1.556 0.250 11.739 1.00 90.56 117 MET A CA 1
ATOM 942 C C . MET A 1 117 ? 0.453 0.701 10.774 1.00 90.56 117 MET A C 1
ATOM 944 O O . MET A 1 117 ? -0.173 -0.142 10.138 1.00 90.56 117 MET A O 1
ATOM 948 N N . PHE A 1 118 ? 0.227 2.007 10.606 1.00 93.81 118 PHE A N 1
ATOM 949 C CA . PHE A 1 118 ? -0.805 2.504 9.694 1.00 93.81 118 PHE A CA 1
ATOM 950 C C . PHE A 1 118 ? -0.375 2.352 8.233 1.00 93.81 118 PHE A C 1
ATOM 952 O O . PHE A 1 118 ? -1.206 1.998 7.394 1.00 93.81 118 PHE A O 1
ATOM 959 N N . HIS A 1 119 ? 0.916 2.549 7.943 1.00 94.69 119 HIS A N 1
ATOM 960 C CA . HIS A 1 119 ? 1.509 2.256 6.634 1.00 94.69 119 HIS A CA 1
ATOM 961 C C . HIS A 1 119 ? 1.394 0.762 6.310 1.00 94.69 119 HIS A C 1
ATOM 963 O O . HIS A 1 119 ? 0.968 0.398 5.216 1.00 94.69 119 HIS A O 1
ATOM 969 N N . TYR A 1 120 ? 1.687 -0.109 7.280 1.00 94.31 120 TYR A N 1
ATOM 970 C CA . TYR A 1 120 ? 1.563 -1.562 7.124 1.00 94.31 120 TYR A CA 1
ATOM 971 C C . TYR A 1 120 ? 0.127 -1.991 6.818 1.00 94.31 120 TYR A C 1
ATOM 973 O O . TYR A 1 120 ? -0.107 -2.724 5.855 1.00 94.31 120 TYR A O 1
ATOM 981 N N . VAL A 1 121 ? -0.839 -1.494 7.597 1.00 94.62 121 VAL A N 1
ATOM 982 C CA . VAL A 1 121 ? -2.270 -1.760 7.391 1.00 94.62 121 VAL A CA 1
ATOM 983 C C . VAL A 1 121 ? -2.709 -1.335 5.993 1.00 94.62 121 VAL A C 1
ATOM 985 O O . VAL A 1 121 ? -3.374 -2.112 5.309 1.00 94.62 121 VAL A O 1
ATOM 988 N N . LEU A 1 122 ? -2.294 -0.148 5.539 1.00 95.12 122 LEU A N 1
ATOM 989 C CA . LEU A 1 122 ? -2.585 0.330 4.190 1.00 95.12 122 LEU A CA 1
ATOM 990 C C . LEU A 1 122 ? -2.034 -0.623 3.133 1.00 95.12 122 LEU A C 1
ATOM 992 O O . LEU A 1 122 ? -2.803 -1.146 2.335 1.00 95.12 122 LEU A O 1
ATOM 996 N N . VAL A 1 123 ? -0.728 -0.889 3.139 1.00 95.50 123 VAL A N 1
ATOM 997 C CA . VAL A 1 123 ? -0.075 -1.712 2.108 1.00 95.50 123 VAL A CA 1
ATOM 998 C C . VAL A 1 123 ? -0.682 -3.115 2.054 1.00 95.50 123 VAL A C 1
ATOM 1000 O O . VAL A 1 123 ? -0.974 -3.623 0.972 1.00 95.50 123 VAL A O 1
ATOM 1003 N N . LYS A 1 124 ? -0.944 -3.728 3.214 1.00 94.50 124 LYS A N 1
ATOM 1004 C CA . LYS A 1 124 ? -1.614 -5.032 3.308 1.00 94.50 124 LYS A CA 1
ATOM 1005 C C . LYS A 1 124 ? -3.040 -4.997 2.777 1.00 94.50 124 LYS A C 1
ATOM 1007 O O . LYS A 1 124 ? -3.437 -5.931 2.080 1.00 94.50 124 LYS A O 1
ATOM 1012 N N . ALA A 1 125 ? -3.805 -3.958 3.103 1.00 94.12 125 ALA A N 1
ATOM 1013 C CA . ALA A 1 125 ? -5.154 -3.794 2.585 1.00 94.12 125 ALA A CA 1
ATOM 1014 C C . ALA A 1 125 ? -5.128 -3.655 1.059 1.00 94.12 125 ALA A C 1
ATOM 1016 O O . ALA A 1 125 ? -5.826 -4.406 0.388 1.00 94.12 125 ALA A O 1
ATOM 1017 N N . LEU A 1 126 ? -4.267 -2.797 0.500 1.00 94.25 126 LEU A N 1
ATOM 1018 C CA . LEU A 1 126 ? -4.124 -2.635 -0.952 1.00 94.25 126 LEU A CA 1
ATOM 1019 C C . LEU A 1 126 ? -3.721 -3.945 -1.639 1.00 94.25 126 LEU A C 1
ATOM 1021 O O . LEU A 1 126 ? -4.323 -4.331 -2.637 1.00 94.25 126 LEU A O 1
ATOM 1025 N N . TYR A 1 127 ? -2.770 -4.679 -1.060 1.00 94.44 127 TYR A N 1
ATOM 1026 C CA . TYR A 1 127 ? -2.366 -5.985 -1.574 1.00 94.44 127 TYR A CA 1
ATOM 1027 C C . TYR A 1 127 ? -3.546 -6.968 -1.627 1.00 94.44 127 TYR A C 1
ATOM 1029 O O . TYR A 1 127 ? -3.730 -7.663 -2.626 1.00 94.44 127 TYR A O 1
ATOM 1037 N N . ARG A 1 128 ? -4.391 -7.008 -0.584 1.00 92.38 128 ARG A N 1
ATOM 1038 C CA . ARG A 1 128 ? -5.625 -7.817 -0.585 1.00 92.38 128 ARG A CA 1
ATOM 1039 C C . ARG A 1 128 ? -6.624 -7.342 -1.628 1.00 92.38 128 ARG A C 1
ATOM 1041 O O . ARG A 1 128 ? -7.270 -8.177 -2.250 1.00 92.38 128 ARG A O 1
ATOM 1048 N N . ILE A 1 129 ? -6.749 -6.029 -1.821 1.00 90.69 129 ILE A N 1
ATOM 1049 C CA . ILE A 1 129 ? -7.651 -5.469 -2.826 1.00 90.69 129 ILE A CA 1
ATOM 1050 C C . ILE A 1 129 ? -7.316 -6.037 -4.207 1.00 90.69 129 ILE A C 1
ATOM 1052 O O . ILE A 1 129 ? -8.208 -6.522 -4.894 1.00 90.69 129 ILE A O 1
ATOM 1056 N N . ILE A 1 130 ? -6.033 -6.052 -4.560 1.00 90.69 130 ILE A N 1
ATOM 1057 C CA . ILE A 1 130 ? -5.573 -6.439 -5.897 1.00 90.69 130 ILE A CA 1
ATOM 1058 C C . ILE A 1 130 ? -5.526 -7.964 -6.077 1.00 90.69 130 ILE A C 1
ATOM 1060 O O . ILE A 1 130 ? -5.868 -8.478 -7.138 1.00 90.69 130 ILE A O 1
ATOM 1064 N N . THR A 1 131 ? -5.099 -8.711 -5.054 1.00 89.88 131 THR A N 1
ATOM 1065 C CA . THR A 1 131 ? -4.897 -10.171 -5.166 1.00 89.88 131 THR A CA 1
ATOM 1066 C C . THR A 1 131 ? -6.162 -10.999 -4.964 1.00 89.88 131 THR A C 1
ATOM 1068 O O . THR A 1 131 ? -6.201 -12.171 -5.349 1.00 89.88 131 THR A O 1
ATOM 1071 N N . GLN A 1 132 ? -7.198 -10.435 -4.343 1.00 84.06 132 GLN A N 1
ATOM 1072 C CA . GLN A 1 132 ? -8.442 -11.158 -4.135 1.00 84.06 132 GLN A CA 1
ATOM 1073 C C . GLN A 1 132 ? -9.199 -11.341 -5.455 1.00 84.06 132 GLN A C 1
ATOM 1075 O O . GLN A 1 132 ? -9.176 -10.492 -6.342 1.00 84.06 132 GLN A O 1
ATOM 1080 N N . LYS A 1 133 ? -9.889 -12.482 -5.591 1.00 72.00 133 LYS A N 1
ATOM 1081 C CA . LYS A 1 133 ? -10.703 -12.779 -6.776 1.00 72.00 133 LYS A CA 1
ATOM 1082 C C . LYS A 1 133 ? -11.697 -11.646 -7.025 1.00 72.00 133 LYS A C 1
ATOM 1084 O O . LYS A 1 133 ? -12.376 -11.218 -6.095 1.00 72.00 133 LYS A O 1
ATOM 1089 N N . HIS A 1 134 ? -11.783 -11.220 -8.283 1.00 68.62 134 HIS A N 1
ATOM 1090 C CA . HIS A 1 134 ? -12.631 -10.118 -8.717 1.00 68.62 134 HIS A CA 1
ATOM 1091 C C . HIS A 1 134 ? -14.102 -10.432 -8.422 1.00 68.62 134 HIS A C 1
ATOM 1093 O O . HIS A 1 134 ? -14.740 -11.225 -9.116 1.00 68.62 134 HIS A O 1
ATOM 1099 N N . LEU A 1 135 ? -14.617 -9.828 -7.356 1.00 73.50 135 LEU A N 1
ATOM 1100 C CA . LEU A 1 135 ? -16.030 -9.838 -7.003 1.00 73.50 135 LEU A CA 1
ATOM 1101 C C . LEU A 1 135 ? -16.579 -8.446 -7.330 1.00 73.50 135 LEU A C 1
ATOM 1103 O O . LEU A 1 135 ? -15.888 -7.463 -7.067 1.00 73.50 135 LEU A O 1
ATOM 1107 N N . PRO A 1 136 ? -17.796 -8.333 -7.886 1.00 68.88 136 PRO A N 1
ATOM 1108 C CA . PRO A 1 136 ? -18.352 -7.048 -8.332 1.00 68.88 136 PRO A CA 1
ATOM 1109 C C . PRO A 1 136 ? -18.469 -6.021 -7.195 1.00 68.88 136 PRO A C 1
ATOM 1111 O O . PRO A 1 136 ? -18.430 -4.819 -7.424 1.00 68.88 136 PRO A O 1
ATOM 1114 N N . TRP A 1 137 ? -18.561 -6.505 -5.960 1.00 69.31 137 TRP A N 1
ATOM 1115 C CA . TRP A 1 137 ? -18.677 -5.715 -4.741 1.00 69.31 137 TRP A CA 1
ATOM 1116 C C . TRP A 1 137 ? -17.339 -5.431 -4.041 1.00 69.31 137 TRP A C 1
ATOM 1118 O O . TRP A 1 137 ? -17.298 -4.755 -3.009 1.00 69.31 137 TRP A O 1
ATOM 1128 N N . TRP A 1 138 ? -16.238 -5.979 -4.556 1.00 79.81 138 TRP A N 1
ATOM 1129 C CA . TRP A 1 138 ? -14.907 -5.768 -4.002 1.00 79.81 138 TRP A CA 1
ATOM 1130 C C . TRP A 1 138 ? -14.424 -4.342 -4.314 1.00 79.81 138 TRP A C 1
ATOM 1132 O O . TRP A 1 138 ? -14.656 -3.862 -5.425 1.00 79.81 138 TRP A O 1
ATOM 1142 N N . PRO A 1 139 ? -13.782 -3.633 -3.365 1.00 80.69 139 PRO A N 1
ATOM 1143 C CA . PRO A 1 139 ? -13.316 -2.271 -3.609 1.00 80.69 139 PRO A CA 1
ATOM 1144 C C . PRO A 1 139 ? -12.349 -2.220 -4.799 1.00 80.69 139 PRO A C 1
ATOM 1146 O O . PRO A 1 139 ? -11.502 -3.094 -4.958 1.00 80.69 139 PRO A O 1
ATOM 1149 N N . GLN A 1 140 ? -12.469 -1.174 -5.613 1.00 81.94 140 GLN A N 1
ATOM 1150 C CA . GLN A 1 140 ? -11.558 -0.896 -6.724 1.00 81.94 140 GLN A CA 1
ATOM 1151 C C . GLN A 1 140 ? -10.347 -0.099 -6.217 1.00 81.94 140 GLN A C 1
ATOM 1153 O O . GLN A 1 140 ? -10.464 0.730 -5.309 1.00 81.94 140 GLN A O 1
ATOM 1158 N N . ILE A 1 141 ? -9.179 -0.336 -6.812 1.00 86.56 141 ILE A N 1
ATOM 1159 C CA . ILE A 1 141 ? -7.916 0.305 -6.416 1.00 86.56 141 ILE A CA 1
ATOM 1160 C C . ILE A 1 141 ? -7.759 1.729 -6.987 1.00 86.56 141 ILE A C 1
ATOM 1162 O O . ILE A 1 141 ? -6.902 2.480 -6.524 1.00 86.56 141 ILE A O 1
ATOM 1166 N N . ASP A 1 142 ? -8.620 2.139 -7.926 1.00 84.94 142 ASP A N 1
ATOM 1167 C CA . ASP A 1 142 ? -8.486 3.367 -8.729 1.00 84.94 142 ASP A CA 1
ATOM 1168 C C . ASP A 1 142 ? -8.227 4.637 -7.917 1.00 84.94 142 ASP A C 1
ATOM 1170 O O . ASP A 1 142 ? -7.467 5.524 -8.314 1.00 84.94 142 ASP A O 1
ATOM 1174 N N . ILE A 1 143 ? -8.833 4.717 -6.734 1.00 81.69 143 ILE A N 1
ATOM 1175 C CA . ILE A 1 143 ? -8.695 5.870 -5.850 1.00 81.69 143 ILE A CA 1
ATOM 1176 C C . ILE A 1 143 ? -7.252 6.099 -5.392 1.00 81.69 143 ILE A C 1
ATOM 1178 O O . ILE A 1 143 ? -6.847 7.239 -5.151 1.00 81.69 143 ILE A O 1
ATOM 1182 N N . ILE A 1 144 ? -6.461 5.027 -5.321 1.00 85.81 144 ILE A N 1
ATOM 1183 C CA . ILE A 1 144 ? -5.057 5.055 -4.922 1.00 85.81 144 ILE A CA 1
ATOM 1184 C C . ILE A 1 144 ? -4.169 5.571 -6.048 1.00 85.81 144 ILE A C 1
ATOM 1186 O O . ILE A 1 144 ? -3.179 6.238 -5.756 1.00 85.81 144 ILE A O 1
ATOM 1190 N N . TYR A 1 145 ? -4.528 5.368 -7.318 1.00 86.88 145 TYR A N 1
ATOM 1191 C CA . TYR A 1 145 ? -3.740 5.874 -8.446 1.00 86.88 145 TYR A CA 1
ATOM 1192 C C . TYR A 1 145 ? -3.592 7.401 -8.391 1.00 86.88 145 TYR A C 1
ATOM 1194 O O . TYR A 1 145 ? -2.495 7.930 -8.575 1.00 86.88 145 TYR A O 1
ATOM 1202 N N . SER A 1 146 ? -4.639 8.120 -7.975 1.00 85.38 146 SER A N 1
ATOM 1203 C CA . SER A 1 146 ? -4.562 9.573 -7.739 1.00 85.38 146 SER A CA 1
ATOM 1204 C C . SER A 1 146 ? -3.583 9.988 -6.622 1.00 85.38 146 SER A C 1
ATOM 1206 O O . SER A 1 146 ? -3.160 11.143 -6.564 1.00 85.38 146 SER A O 1
ATOM 1208 N N . ARG A 1 147 ? -3.201 9.052 -5.744 1.00 86.94 147 ARG A N 1
ATOM 1209 C CA . ARG A 1 147 ? -2.316 9.231 -4.580 1.00 86.94 147 ARG A CA 1
ATOM 1210 C C . ARG A 1 147 ? -0.995 8.458 -4.719 1.00 86.94 147 ARG A C 1
ATOM 1212 O O . ARG A 1 147 ? -0.244 8.358 -3.750 1.00 86.94 147 ARG A O 1
ATOM 1219 N N . ALA A 1 148 ? -0.677 7.960 -5.917 1.00 87.31 148 ALA A N 1
ATOM 1220 C CA . ALA A 1 148 ? 0.526 7.174 -6.213 1.00 87.31 148 ALA A CA 1
ATOM 1221 C C . ALA A 1 148 ? 1.830 7.847 -5.737 1.00 87.31 148 ALA A C 1
ATOM 1223 O O . ALA A 1 148 ? 2.737 7.191 -5.230 1.00 87.31 148 ALA A O 1
ATOM 1224 N N . GLY A 1 149 ? 1.912 9.180 -5.829 1.00 87.88 149 GLY A N 1
ATOM 1225 C CA . GLY A 1 149 ? 3.071 9.939 -5.350 1.00 87.88 149 GLY A CA 1
ATOM 1226 C C . GLY A 1 149 ? 3.326 9.813 -3.845 1.00 87.88 149 GLY A C 1
ATOM 1227 O O . GLY A 1 149 ? 4.477 9.713 -3.433 1.00 87.88 149 GLY A O 1
ATOM 1228 N N . GLU A 1 150 ? 2.279 9.768 -3.020 1.00 90.81 150 GLU A N 1
ATOM 1229 C CA . GLU A 1 150 ? 2.428 9.582 -1.569 1.00 90.81 150 GLU A CA 1
ATOM 1230 C C . GLU A 1 150 ? 2.881 8.161 -1.231 1.00 90.81 150 GLU A C 1
ATOM 1232 O O . GLU A 1 150 ? 3.705 7.979 -0.336 1.00 90.81 150 GLU A O 1
ATOM 1237 N N . LEU A 1 151 ? 2.412 7.168 -1.992 1.00 92.19 151 LEU A N 1
ATOM 1238 C CA . LEU A 1 151 ? 2.845 5.781 -1.844 1.00 92.19 151 LEU A CA 1
ATOM 1239 C C . LEU A 1 151 ? 4.334 5.612 -2.193 1.00 92.19 151 LEU A C 1
ATOM 1241 O O . LEU A 1 151 ? 5.059 4.939 -1.460 1.00 92.19 151 LEU A O 1
ATOM 1245 N N . ARG A 1 152 ? 4.813 6.282 -3.253 1.00 91.38 152 ARG A N 1
ATOM 1246 C CA . ARG A 1 152 ? 6.246 6.344 -3.592 1.00 91.38 152 ARG A CA 1
ATOM 1247 C C . ARG A 1 152 ? 7.071 6.994 -2.483 1.00 91.38 152 ARG A C 1
ATOM 1249 O O . ARG A 1 152 ? 8.085 6.439 -2.076 1.00 91.38 152 ARG A O 1
ATOM 1256 N N . ASN A 1 153 ? 6.613 8.122 -1.939 1.00 92.00 153 ASN A N 1
ATOM 1257 C CA . ASN A 1 153 ? 7.312 8.782 -0.832 1.00 92.00 153 ASN A CA 1
ATOM 1258 C C . ASN A 1 153 ? 7.412 7.868 0.400 1.00 92.00 153 ASN A C 1
ATOM 1260 O O . ASN A 1 153 ? 8.452 7.820 1.051 1.00 92.00 153 ASN A O 1
ATOM 1264 N N . MET A 1 154 ? 6.346 7.120 0.702 1.00 94.44 154 MET A N 1
ATOM 1265 C CA . MET A 1 154 ? 6.324 6.147 1.795 1.00 94.44 154 MET A CA 1
ATOM 1266 C C . MET A 1 154 ? 7.307 4.993 1.558 1.00 94.44 154 MET A C 1
ATOM 1268 O O . MET A 1 154 ? 7.974 4.564 2.500 1.00 94.44 154 MET A O 1
ATOM 1272 N N . PHE A 1 155 ? 7.438 4.513 0.317 1.00 94.50 155 PHE A N 1
ATOM 1273 C CA . PHE A 1 155 ? 8.457 3.529 -0.055 1.00 94.50 155 PHE A CA 1
ATOM 1274 C C . PHE A 1 155 ? 9.871 4.054 0.220 1.00 94.50 155 PHE A C 1
ATOM 1276 O O . PHE A 1 155 ? 10.611 3.424 0.977 1.00 94.50 155 PHE A O 1
ATOM 1283 N N . THR A 1 156 ? 10.222 5.224 -0.320 1.00 92.81 156 THR A N 1
ATOM 1284 C CA . THR A 1 156 ? 11.556 5.820 -0.153 1.00 92.81 156 THR A CA 1
ATOM 1285 C C . THR A 1 156 ? 11.867 6.129 1.318 1.00 92.81 156 THR A C 1
ATOM 1287 O O . THR A 1 156 ? 12.974 5.869 1.788 1.00 92.81 156 THR A O 1
ATOM 1290 N N . ASP A 1 157 ? 10.899 6.633 2.090 1.00 93.00 157 ASP A N 1
ATOM 1291 C CA . ASP A 1 157 ? 11.064 6.866 3.533 1.00 93.00 157 ASP A CA 1
ATOM 1292 C C . ASP A 1 157 ? 11.314 5.556 4.304 1.00 93.00 157 ASP A C 1
ATOM 1294 O O . ASP A 1 157 ? 12.257 5.460 5.095 1.00 93.00 157 ASP A O 1
ATOM 1298 N N . THR A 1 158 ? 10.529 4.513 4.018 1.00 92.19 158 THR A N 1
ATOM 1299 C CA . THR A 1 158 ? 10.689 3.194 4.652 1.00 92.19 158 THR A CA 1
ATOM 1300 C C . THR A 1 158 ? 12.043 2.574 4.307 1.00 92.19 158 THR A C 1
ATOM 1302 O O . THR A 1 158 ? 12.731 2.061 5.193 1.00 92.19 158 THR A O 1
ATOM 1305 N N . LEU A 1 159 ? 12.460 2.660 3.041 1.00 90.81 159 LEU A N 1
ATOM 1306 C CA . LEU A 1 159 ? 13.765 2.195 2.577 1.00 90.81 159 LEU A CA 1
ATOM 1307 C C . LEU A 1 159 ? 14.897 2.873 3.356 1.00 90.81 159 LEU A C 1
ATOM 1309 O O . LEU A 1 159 ? 15.749 2.194 3.930 1.00 90.81 159 LEU A O 1
ATOM 1313 N N . ASN A 1 160 ? 14.865 4.202 3.458 1.00 90.12 160 ASN A N 1
ATOM 1314 C CA . ASN A 1 160 ? 15.871 4.969 4.188 1.00 90.12 160 ASN A CA 1
ATOM 1315 C C . ASN A 1 160 ? 15.947 4.575 5.670 1.00 90.12 160 ASN A C 1
ATOM 1317 O O . ASN A 1 160 ? 17.046 4.402 6.200 1.00 90.12 160 ASN A O 1
ATOM 1321 N N . LYS A 1 161 ? 14.802 4.373 6.337 1.00 88.38 161 LYS A N 1
ATOM 1322 C CA . LYS A 1 161 ? 14.753 3.900 7.733 1.00 88.38 161 LYS A CA 1
ATOM 1323 C C . LYS A 1 161 ? 15.397 2.519 7.890 1.00 88.38 161 LYS A C 1
ATOM 1325 O O . LYS A 1 161 ? 16.164 2.291 8.829 1.00 88.38 161 LYS A O 1
ATOM 1330 N N . VAL A 1 162 ? 15.130 1.605 6.957 1.00 86.31 162 VAL A N 1
ATOM 1331 C CA . VAL A 1 162 ? 15.695 0.248 6.956 1.00 86.31 162 VAL A CA 1
ATOM 1332 C C . VAL A 1 162 ? 17.211 0.269 6.714 1.00 86.31 162 VAL A C 1
ATOM 1334 O O . VAL A 1 162 ? 17.958 -0.383 7.453 1.00 86.31 162 VAL A O 1
ATOM 1337 N N . LEU A 1 163 ? 17.687 1.061 5.753 1.00 83.88 163 LEU A N 1
ATOM 1338 C CA . LEU A 1 163 ? 19.117 1.221 5.473 1.00 83.88 163 LEU A CA 1
ATOM 1339 C C . LEU A 1 163 ? 19.862 1.839 6.667 1.00 83.88 163 LEU A C 1
ATOM 1341 O O . LEU A 1 163 ? 20.885 1.312 7.102 1.00 83.88 163 LEU A O 1
ATOM 1345 N N . GLN A 1 164 ? 19.313 2.896 7.275 1.00 81.25 164 GLN A N 1
ATOM 1346 C CA . GLN A 1 164 ? 19.906 3.536 8.454 1.00 81.25 164 GLN A CA 1
ATOM 1347 C C . GLN A 1 164 ? 19.998 2.577 9.647 1.00 81.25 164 GLN A C 1
ATOM 1349 O O . GLN A 1 164 ? 21.049 2.499 10.282 1.00 81.25 164 GLN A O 1
ATOM 1354 N N . SER A 1 165 ? 18.946 1.795 9.921 1.00 71.12 165 SER A N 1
ATOM 1355 C CA . SER A 1 165 ? 18.952 0.811 11.017 1.00 71.12 165 SER A CA 1
ATOM 1356 C C . SER A 1 165 ? 20.057 -0.249 10.881 1.00 71.12 165 SER A C 1
ATOM 1358 O O . SER A 1 165 ? 20.575 -0.748 11.881 1.00 71.12 165 SER A O 1
ATOM 1360 N N . SER A 1 166 ? 20.472 -0.550 9.649 1.00 63.19 166 SER A N 1
ATOM 1361 C CA . SER A 1 166 ? 21.501 -1.552 9.358 1.00 63.19 166 SER A CA 1
ATOM 1362 C C . SER A 1 166 ? 22.920 -1.020 9.622 1.00 63.19 166 SER A C 1
ATOM 1364 O O . SER A 1 166 ? 23.784 -1.768 10.078 1.00 63.19 166 SER A O 1
ATOM 1366 N N . THR A 1 167 ? 23.152 0.285 9.451 1.00 57.59 167 THR A N 1
ATOM 1367 C CA . THR A 1 167 ? 24.467 0.931 9.632 1.00 57.59 167 THR A CA 1
ATOM 1368 C C . THR A 1 167 ? 24.866 1.103 11.105 1.00 57.59 167 THR A C 1
ATOM 1370 O O . THR A 1 167 ? 26.040 0.973 11.453 1.00 57.59 167 THR A O 1
ATOM 1373 N N . PHE A 1 168 ? 23.906 1.340 12.009 1.00 51.12 168 PHE A N 1
ATOM 1374 C CA . PHE A 1 168 ? 24.178 1.594 13.438 1.00 51.12 168 PHE A CA 1
ATOM 1375 C C . PHE A 1 168 ? 24.451 0.336 14.283 1.00 51.12 168 PHE A C 1
ATOM 1377 O O . PHE A 1 168 ? 24.743 0.444 15.473 1.00 51.12 168 PHE A O 1
ATOM 1384 N N . SER A 1 169 ? 24.427 -0.857 13.684 1.00 50.09 169 SER A N 1
ATOM 1385 C CA . SER A 1 169 ? 24.663 -2.125 14.395 1.00 50.09 169 SER A CA 1
ATOM 1386 C C . SER A 1 169 ? 26.142 -2.387 14.749 1.00 50.09 169 SER A C 1
ATOM 1388 O O . SER A 1 169 ? 26.458 -3.421 15.330 1.00 50.09 169 SER A O 1
ATOM 1390 N N . THR A 1 170 ? 27.066 -1.470 14.426 1.00 42.19 170 THR A N 1
ATOM 1391 C CA . THR A 1 170 ? 28.523 -1.655 14.614 1.00 42.19 170 THR A CA 1
ATOM 1392 C C . THR A 1 170 ? 29.153 -0.848 15.756 1.00 42.19 170 T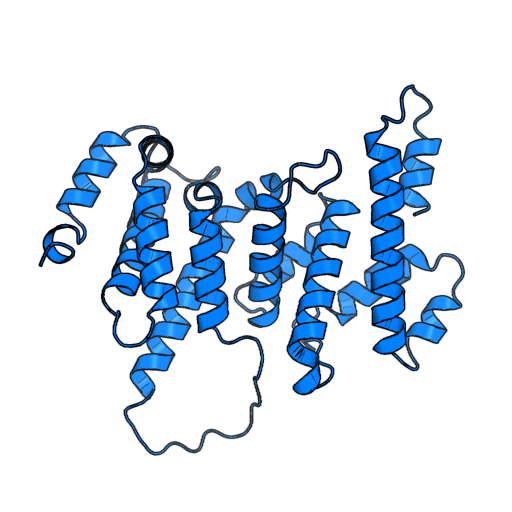HR A C 1
ATOM 1394 O O . THR A 1 170 ? 30.354 -0.972 15.989 1.00 42.19 170 THR A O 1
ATOM 1397 N N . THR A 1 171 ? 28.383 -0.086 16.540 1.00 38.06 171 THR A N 1
ATOM 1398 C CA . THR A 1 171 ? 28.908 0.588 17.746 1.00 38.06 171 THR A CA 1
ATOM 1399 C C . THR A 1 171 ? 28.207 0.088 19.008 1.00 38.06 171 THR A C 1
ATOM 1401 O O . THR A 1 171 ? 27.051 0.455 19.234 1.00 38.06 171 THR A O 1
ATOM 1404 N N . PRO A 1 172 ? 28.865 -0.716 19.869 1.00 45.47 172 PRO A N 1
ATOM 1405 C CA . PRO A 1 172 ? 28.323 -0.993 21.186 1.00 45.47 172 PRO A CA 1
ATOM 1406 C C . PRO A 1 172 ? 28.446 0.285 22.022 1.00 45.47 172 PRO A C 1
ATOM 1408 O O . PRO A 1 172 ? 29.480 0.948 21.988 1.00 45.47 172 PRO A O 1
ATOM 1411 N N . LEU A 1 173 ? 27.402 0.577 22.801 1.00 45.03 173 LEU A N 1
ATOM 1412 C CA . LEU A 1 173 ? 27.241 1.706 23.732 1.00 45.03 173 LEU A CA 1
ATOM 1413 C C . LEU A 1 173 ? 26.569 2.951 23.135 1.00 45.03 173 LEU A C 1
ATOM 1415 O O . LEU A 1 173 ? 27.217 3.934 22.788 1.00 45.03 173 LEU A O 1
ATOM 1419 N N . ARG A 1 174 ? 25.235 2.974 23.214 1.00 39.91 174 ARG A N 1
ATOM 1420 C CA . ARG A 1 174 ? 24.521 4.139 23.751 1.00 39.91 174 ARG A CA 1
ATOM 1421 C C . ARG A 1 174 ? 23.221 3.707 24.418 1.00 39.91 174 ARG A C 1
ATOM 1423 O O . ARG A 1 174 ? 22.362 3.074 23.819 1.00 39.91 174 ARG A O 1
ATOM 1430 N N . ILE A 1 175 ? 23.135 4.061 25.694 1.00 45.66 175 ILE A N 1
ATOM 1431 C CA . ILE A 1 175 ? 21.932 4.072 26.513 1.00 45.66 175 ILE A CA 1
ATOM 1432 C C . ILE A 1 175 ? 20.976 5.073 25.850 1.00 45.66 175 ILE A C 1
ATOM 1434 O O . ILE A 1 175 ? 21.129 6.277 26.037 1.00 45.66 175 ILE A O 1
ATOM 1438 N N . SER A 1 176 ? 20.035 4.589 25.042 1.00 34.09 176 SER A N 1
ATOM 1439 C CA . SER A 1 176 ? 18.844 5.352 24.663 1.00 34.09 176 SER A CA 1
ATOM 1440 C C . SER A 1 176 ? 17.678 4.768 25.439 1.00 34.09 176 SER A C 1
ATOM 1442 O O . SER A 1 176 ? 17.348 3.592 25.307 1.00 34.09 176 SER A O 1
ATOM 1444 N N . GLY A 1 177 ? 17.129 5.587 26.330 1.00 29.92 177 GLY A N 1
ATOM 1445 C CA . GLY A 1 177 ? 15.998 5.230 27.163 1.00 29.92 177 GLY A CA 1
ATOM 1446 C C . GLY A 1 177 ? 14.758 4.878 26.347 1.00 29.92 177 GLY A C 1
ATOM 1447 O O . GLY A 1 177 ? 14.533 5.411 25.266 1.00 29.92 177 GLY A O 1
ATOM 1448 N N . VAL A 1 178 ? 13.963 3.980 26.924 1.00 40.59 178 VAL A N 1
ATOM 1449 C CA . VAL A 1 178 ? 12.495 4.017 26.958 1.00 40.59 178 VAL A CA 1
ATOM 1450 C C . VAL A 1 178 ? 11.844 4.718 25.761 1.00 40.59 178 VAL A C 1
ATOM 1452 O O . VAL A 1 178 ? 11.410 5.858 25.862 1.00 40.59 178 VAL A O 1
ATOM 1455 N N . THR A 1 179 ? 11.703 3.998 24.656 1.00 32.25 179 THR A N 1
ATOM 1456 C CA . THR A 1 179 ? 10.455 3.993 23.882 1.00 32.25 179 THR A CA 1
ATOM 1457 C C . THR A 1 179 ? 10.280 2.570 23.369 1.00 32.25 179 THR A C 1
ATOM 1459 O O . THR A 1 179 ? 10.996 2.117 22.484 1.00 32.25 179 THR A O 1
ATOM 1462 N N . GLY A 1 180 ? 9.400 1.813 24.025 1.00 35.72 180 GLY A N 1
ATOM 1463 C CA . GLY A 1 180 ? 8.910 0.554 23.481 1.00 35.72 180 GLY A CA 1
ATOM 1464 C C . GLY A 1 180 ? 8.050 0.882 22.271 1.00 35.72 180 GLY A C 1
ATOM 1465 O O . GLY A 1 180 ? 6.861 1.130 22.424 1.00 35.72 180 GLY A O 1
ATOM 1466 N N . ASP A 1 181 ? 8.674 0.962 21.103 1.00 40.28 181 ASP A N 1
ATOM 1467 C CA . ASP A 1 181 ? 7.997 1.120 19.820 1.00 40.28 181 ASP A CA 1
ATOM 1468 C C . ASP A 1 181 ? 8.030 -0.236 19.105 1.00 40.28 181 ASP A C 1
ATOM 1470 O O . ASP A 1 181 ? 8.789 -0.463 18.167 1.00 40.28 181 ASP A O 1
ATOM 1474 N N . GLU A 1 182 ? 7.271 -1.200 19.630 1.00 52.84 182 GLU A N 1
ATOM 1475 C CA . GLU A 1 182 ? 7.085 -2.500 18.980 1.00 52.84 182 GLU A CA 1
ATOM 1476 C C . GLU A 1 182 ? 5.780 -2.499 18.179 1.00 52.84 182 GLU A C 1
ATOM 1478 O O . GLU A 1 182 ? 4.773 -3.091 18.566 1.00 52.84 182 GLU A O 1
ATOM 1483 N N . GLY A 1 183 ? 5.819 -1.772 17.058 1.00 53.03 183 GLY A N 1
ATOM 1484 C CA . GLY A 1 183 ? 4.934 -1.934 15.901 1.00 53.03 183 GLY A CA 1
ATOM 1485 C C . GLY A 1 183 ? 5.542 -2.886 14.849 1.00 53.03 183 GLY A C 1
ATOM 1486 O O . GLY A 1 183 ? 6.639 -3.410 15.061 1.00 53.03 183 GLY A O 1
ATOM 1487 N N . PRO A 1 184 ? 4.877 -3.125 13.698 1.00 60.97 184 PRO A N 1
ATOM 1488 C CA . PRO A 1 184 ? 5.446 -3.937 12.622 1.00 60.97 184 PRO A CA 1
ATOM 1489 C C . PRO A 1 184 ? 6.806 -3.376 12.191 1.00 60.97 184 PRO A C 1
ATOM 1491 O O . PRO A 1 184 ? 6.965 -2.170 11.990 1.00 60.97 184 PRO A O 1
ATOM 1494 N N . ASN A 1 185 ? 7.799 -4.258 12.063 1.00 80.56 185 ASN A N 1
ATOM 1495 C CA . ASN A 1 185 ? 9.166 -3.871 11.730 1.00 80.56 185 ASN A CA 1
ATOM 1496 C C . ASN A 1 185 ? 9.189 -3.188 10.350 1.00 80.56 185 ASN A C 1
ATOM 1498 O O . ASN A 1 185 ? 8.621 -3.716 9.394 1.00 80.56 185 ASN A O 1
ATOM 1502 N N . ASN A 1 186 ? 9.894 -2.059 10.211 1.00 86.56 186 ASN A N 1
ATOM 1503 C CA . ASN A 1 186 ? 10.059 -1.356 8.929 1.00 86.56 186 ASN A CA 1
ATOM 1504 C C . ASN A 1 186 ? 10.560 -2.284 7.803 1.00 86.56 186 ASN A C 1
ATOM 1506 O O . ASN A 1 186 ? 10.231 -2.072 6.640 1.00 86.56 186 ASN A O 1
ATOM 1510 N N . ARG A 1 187 ? 11.303 -3.351 8.138 1.00 88.19 187 ARG A N 1
ATOM 1511 C CA . ARG A 1 187 ? 11.690 -4.404 7.181 1.00 88.19 187 ARG A CA 1
ATOM 1512 C C . ARG A 1 187 ? 10.491 -5.167 6.614 1.00 88.19 187 ARG A C 1
ATOM 1514 O O . ARG A 1 187 ? 10.448 -5.442 5.420 1.00 88.19 187 ARG A O 1
ATOM 1521 N N . GLU A 1 188 ? 9.526 -5.510 7.460 1.00 89.69 188 GLU A N 1
ATOM 1522 C CA . GLU A 1 188 ? 8.311 -6.203 7.037 1.00 89.69 188 GLU A CA 1
ATOM 1523 C C . GLU A 1 188 ? 7.421 -5.279 6.200 1.00 89.69 188 GLU A C 1
ATOM 1525 O O . GLU A 1 188 ? 6.919 -5.687 5.155 1.00 89.69 188 GLU A O 1
ATOM 1530 N N . LEU A 1 189 ? 7.285 -4.013 6.611 1.00 92.75 189 LEU A N 1
ATOM 1531 C CA . LEU A 1 189 ? 6.607 -2.992 5.813 1.00 92.75 189 LEU A CA 1
ATOM 1532 C C . LEU A 1 189 ? 7.240 -2.869 4.421 1.00 92.75 189 LEU A C 1
ATOM 1534 O O . LEU A 1 189 ? 6.527 -2.939 3.422 1.00 92.75 189 LEU A O 1
ATOM 1538 N N . LEU A 1 190 ? 8.570 -2.757 4.347 1.00 93.25 190 LEU A N 1
ATOM 1539 C CA . LEU A 1 190 ? 9.297 -2.671 3.082 1.00 93.25 190 LEU A CA 1
ATOM 1540 C C . LEU A 1 190 ? 9.039 -3.891 2.190 1.00 93.25 190 LEU A C 1
ATOM 1542 O O . LEU A 1 190 ? 8.740 -3.723 1.010 1.00 93.25 190 LEU A O 1
ATOM 1546 N N . LEU A 1 191 ? 9.084 -5.105 2.752 1.00 93.12 191 LEU A N 1
ATOM 1547 C CA . LEU A 1 191 ? 8.763 -6.332 2.019 1.00 93.12 191 LEU A CA 1
ATOM 1548 C C . LEU A 1 191 ? 7.365 -6.266 1.393 1.00 93.12 191 LEU A C 1
ATOM 1550 O O . LEU A 1 191 ? 7.192 -6.601 0.221 1.00 93.12 191 LEU A O 1
ATOM 1554 N N . TRP A 1 192 ? 6.361 -5.838 2.160 1.00 94.81 192 TRP A N 1
ATOM 1555 C CA . TRP A 1 192 ? 4.993 -5.735 1.657 1.00 94.81 192 TRP A CA 1
ATOM 1556 C C . TRP A 1 192 ? 4.827 -4.632 0.615 1.00 94.81 192 TRP A C 1
ATOM 1558 O O . TRP A 1 192 ? 4.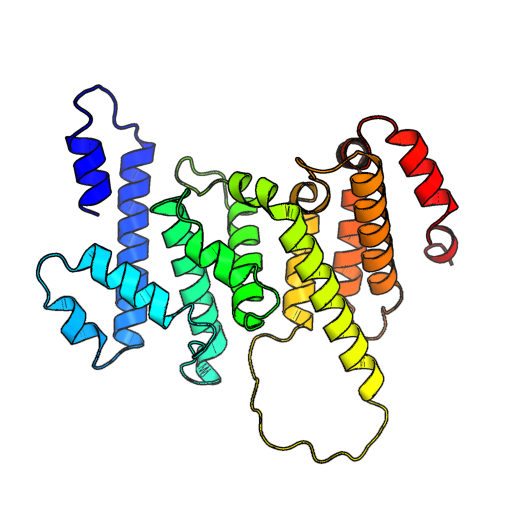068 -4.832 -0.332 1.00 94.81 192 TRP A O 1
ATOM 1568 N N . ILE A 1 193 ? 5.550 -3.514 0.736 1.00 95.06 193 ILE A N 1
ATOM 1569 C CA . ILE A 1 193 ? 5.548 -2.472 -0.298 1.00 95.06 193 ILE A CA 1
ATOM 1570 C C . ILE A 1 193 ? 6.123 -3.042 -1.593 1.00 95.06 193 ILE A C 1
ATOM 1572 O O . ILE A 1 193 ? 5.492 -2.916 -2.634 1.00 95.06 193 ILE A O 1
ATOM 1576 N N . VAL A 1 194 ? 7.261 -3.738 -1.541 1.00 94.62 194 VAL A N 1
ATOM 1577 C CA . VAL A 1 194 ? 7.860 -4.351 -2.737 1.00 94.62 194 VAL A CA 1
ATOM 1578 C C . VAL A 1 194 ? 6.921 -5.396 -3.349 1.00 94.62 194 VAL A C 1
ATOM 1580 O O . VAL A 1 194 ? 6.711 -5.392 -4.558 1.00 94.62 194 VAL A O 1
ATOM 1583 N N . ARG A 1 195 ? 6.262 -6.228 -2.531 1.00 94.94 195 ARG A N 1
ATOM 1584 C CA . ARG A 1 195 ? 5.231 -7.168 -3.007 1.00 94.94 195 ARG A CA 1
ATOM 1585 C C . ARG A 1 195 ? 4.044 -6.478 -3.669 1.00 94.94 195 ARG A C 1
ATOM 1587 O O . ARG A 1 195 ? 3.484 -7.024 -4.612 1.00 94.94 195 ARG A O 1
ATOM 1594 N N . LEU A 1 196 ? 3.656 -5.298 -3.195 1.00 94.56 196 LEU A N 1
ATOM 1595 C CA . LEU A 1 196 ? 2.600 -4.508 -3.820 1.00 94.56 196 LEU A CA 1
ATOM 1596 C C . LEU A 1 196 ? 3.008 -4.051 -5.230 1.00 94.56 196 LEU A C 1
ATOM 1598 O O . LEU A 1 196 ? 2.191 -4.138 -6.140 1.00 94.56 196 LEU A O 1
ATOM 1602 N N . ILE A 1 197 ? 4.274 -3.661 -5.425 1.00 93.81 197 ILE A N 1
ATOM 1603 C CA . ILE A 1 197 ? 4.828 -3.284 -6.741 1.00 93.81 197 ILE A CA 1
ATOM 1604 C C . ILE A 1 197 ? 4.797 -4.463 -7.718 1.00 93.81 197 ILE A C 1
ATOM 1606 O O . ILE A 1 197 ? 4.502 -4.269 -8.892 1.00 93.81 197 ILE A O 1
ATOM 1610 N N . ILE A 1 198 ? 5.093 -5.678 -7.242 1.00 93.12 198 ILE A N 1
ATOM 1611 C CA . ILE A 1 198 ? 5.062 -6.894 -8.072 1.00 93.12 198 ILE A CA 1
ATOM 1612 C C . ILE A 1 198 ? 3.654 -7.138 -8.624 1.00 93.12 198 ILE A C 1
ATOM 1614 O O . ILE A 1 198 ? 3.501 -7.471 -9.794 1.00 93.12 198 ILE A O 1
ATOM 1618 N N . VAL A 1 199 ? 2.626 -6.992 -7.783 1.00 93.19 199 VAL A N 1
ATOM 1619 C CA . VAL A 1 199 ? 1.246 -7.315 -8.175 1.00 93.19 199 VAL A CA 1
ATOM 1620 C C . VAL A 1 199 ? 0.604 -6.190 -8.994 1.00 93.19 199 VAL A C 1
ATOM 1622 O O . VAL A 1 199 ? -0.137 -6.482 -9.929 1.00 93.19 199 VAL A O 1
ATOM 1625 N N . ASP A 1 200 ? 0.882 -4.924 -8.672 1.00 92.19 200 ASP A N 1
ATOM 1626 C CA . ASP A 1 200 ? 0.392 -3.774 -9.437 1.00 92.19 200 ASP A CA 1
ATOM 1627 C C . ASP A 1 200 ? 1.470 -2.674 -9.562 1.00 92.19 200 ASP A C 1
ATOM 1629 O O . ASP A 1 200 ? 1.525 -1.739 -8.751 1.00 92.19 200 ASP A O 1
ATOM 1633 N N . PRO A 1 201 ? 2.333 -2.746 -10.593 1.00 90.75 201 PRO A N 1
ATOM 1634 C CA . PRO A 1 201 ? 3.378 -1.750 -10.827 1.00 90.75 201 PRO A CA 1
ATOM 1635 C C . PRO A 1 201 ? 2.811 -0.378 -11.218 1.00 90.75 201 PRO A C 1
ATOM 1637 O O . PRO A 1 201 ? 3.500 0.637 -11.065 1.00 90.75 201 PRO A O 1
ATOM 1640 N N . TYR A 1 202 ? 1.553 -0.305 -11.672 1.00 89.06 202 TYR A N 1
ATOM 1641 C CA . TYR A 1 202 ? 0.913 0.956 -12.042 1.00 89.06 202 TYR A CA 1
ATOM 1642 C C . TYR A 1 202 ? 0.806 1.900 -10.836 1.00 89.06 202 TYR A C 1
ATOM 1644 O O . TYR A 1 202 ? 0.948 3.110 -10.995 1.00 89.06 202 TYR A O 1
ATOM 1652 N N . LEU A 1 203 ? 0.695 1.369 -9.611 1.00 88.19 203 LEU A N 1
ATOM 1653 C CA . LEU A 1 203 ? 0.713 2.160 -8.372 1.00 88.19 203 LEU A CA 1
ATOM 1654 C C . LEU A 1 203 ? 1.975 3.010 -8.194 1.00 88.19 203 LEU A C 1
ATOM 1656 O O . LEU A 1 203 ? 1.914 4.059 -7.554 1.00 88.19 203 LEU A O 1
ATOM 1660 N N . MET A 1 204 ? 3.108 2.568 -8.741 1.00 87.62 204 MET A N 1
ATOM 1661 C CA . MET A 1 204 ? 4.369 3.303 -8.655 1.00 87.62 204 MET A CA 1
ATOM 1662 C C . MET A 1 204 ? 4.718 4.036 -9.946 1.00 87.62 204 MET A C 1
ATOM 1664 O O . MET A 1 204 ? 5.401 5.055 -9.884 1.00 87.62 204 MET A O 1
ATOM 1668 N N . LEU A 1 205 ? 4.237 3.573 -11.099 1.00 84.69 205 LEU A N 1
ATOM 1669 C CA . LEU A 1 205 ? 4.524 4.192 -12.397 1.00 84.69 205 LEU A CA 1
ATOM 1670 C C . LEU A 1 205 ? 3.541 5.316 -12.751 1.00 84.69 205 LEU A C 1
ATOM 1672 O O . LEU A 1 205 ? 3.893 6.250 -13.467 1.00 84.69 205 LEU A O 1
ATOM 1676 N N . HIS A 1 206 ? 2.318 5.275 -12.222 1.00 81.62 206 HIS A N 1
ATOM 1677 C CA . HIS A 1 206 ? 1.296 6.257 -12.554 1.00 81.62 206 HIS A CA 1
ATOM 1678 C C . HIS A 1 206 ? 1.578 7.629 -11.932 1.00 81.62 206 HIS A C 1
ATOM 1680 O O . HIS A 1 206 ? 1.915 7.763 -10.747 1.00 81.62 206 HIS A O 1
ATOM 1686 N N . ASN A 1 207 ? 1.430 8.679 -12.739 1.00 75.25 207 ASN A N 1
ATOM 1687 C CA . ASN A 1 207 ? 1.713 10.043 -12.318 1.00 75.25 207 ASN A CA 1
ATOM 1688 C C . ASN A 1 207 ? 0.816 11.059 -13.052 1.00 75.25 207 ASN A C 1
ATOM 1690 O O . ASN A 1 207 ? 1.266 11.737 -13.971 1.00 75.25 207 ASN A O 1
ATOM 1694 N N . PRO A 1 208 ? -0.466 11.175 -12.663 1.00 65.88 208 PRO A N 1
ATOM 1695 C CA . PRO A 1 208 ? -1.483 11.859 -13.466 1.00 65.88 208 PRO A CA 1
ATOM 1696 C C . PRO A 1 208 ? -1.321 13.385 -13.512 1.00 65.88 208 PRO A C 1
ATOM 1698 O O . PRO A 1 208 ? -1.909 14.036 -14.367 1.00 65.88 208 PRO A O 1
ATOM 1701 N N . ASN A 1 209 ? -0.537 13.962 -12.595 1.00 62.88 209 ASN A N 1
ATOM 1702 C CA . ASN A 1 209 ? -0.469 15.410 -12.370 1.00 62.88 209 ASN A CA 1
ATOM 1703 C C . ASN A 1 209 ? 0.913 16.021 -12.652 1.00 62.88 209 ASN A C 1
ATOM 1705 O O . ASN A 1 209 ? 1.132 17.188 -12.327 1.00 62.88 209 ASN A O 1
ATOM 1709 N N . LYS A 1 210 ? 1.869 15.249 -13.179 1.00 65.62 210 LYS A N 1
ATOM 1710 C CA . LYS A 1 210 ? 3.259 15.695 -13.334 1.00 65.62 210 LYS A CA 1
ATOM 1711 C C . LYS A 1 210 ? 3.710 15.642 -14.787 1.00 65.62 210 LYS A C 1
ATOM 1713 O O . LYS A 1 210 ? 3.281 14.781 -15.544 1.00 65.62 210 LYS A O 1
ATOM 1718 N N . LEU A 1 211 ? 4.600 16.572 -15.139 1.00 64.44 211 LEU A N 1
ATOM 1719 C CA . LEU A 1 211 ? 5.254 16.624 -16.445 1.00 64.44 211 LEU A CA 1
ATOM 1720 C C . LEU A 1 211 ? 6.029 15.320 -16.696 1.00 64.44 211 LEU A C 1
ATOM 1722 O O . LEU A 1 211 ? 6.633 14.780 -15.765 1.00 64.44 211 LEU A O 1
ATOM 1726 N N . ASP A 1 212 ? 6.101 14.866 -17.946 1.00 68.06 212 ASP A N 1
ATOM 1727 C CA . ASP A 1 212 ? 6.687 13.565 -18.317 1.00 68.06 212 ASP A CA 1
ATOM 1728 C C . ASP A 1 212 ? 8.120 13.362 -17.804 1.00 68.06 212 ASP A C 1
ATOM 1730 O O . ASP A 1 212 ? 8.509 12.265 -17.401 1.00 68.06 212 ASP A O 1
ATOM 1734 N N . ARG A 1 213 ? 8.901 14.446 -17.713 1.00 73.00 213 ARG A N 1
ATOM 1735 C CA . ARG A 1 213 ? 10.256 14.426 -17.145 1.00 73.00 213 ARG A CA 1
ATOM 1736 C C . ARG A 1 213 ? 10.285 14.060 -15.657 1.00 73.00 213 ARG A C 1
ATOM 1738 O O . ARG A 1 213 ? 11.196 13.360 -15.225 1.00 73.00 213 ARG A O 1
ATOM 1745 N N . GLU A 1 214 ? 9.327 14.525 -14.861 1.00 75.38 214 GLU A N 1
ATOM 1746 C CA . GLU A 1 214 ? 9.256 14.166 -13.439 1.00 75.38 214 GLU A CA 1
ATOM 1747 C C . GLU A 1 214 ? 8.818 12.712 -13.250 1.00 75.38 214 GLU A C 1
ATOM 1749 O O . GLU A 1 214 ? 9.296 12.040 -12.339 1.00 75.38 214 GLU A O 1
ATOM 1754 N N . THR A 1 215 ? 7.942 12.214 -14.124 1.00 74.75 215 THR A N 1
ATOM 1755 C CA . THR A 1 215 ? 7.536 10.800 -14.165 1.00 74.75 215 THR A CA 1
ATOM 1756 C C . THR A 1 215 ? 8.717 9.899 -14.508 1.00 74.75 215 THR A C 1
ATOM 1758 O O . THR A 1 215 ? 8.948 8.895 -13.830 1.00 74.75 215 THR A O 1
ATOM 1761 N N . GLN A 1 216 ? 9.535 10.314 -15.477 1.00 79.38 216 GLN A N 1
ATOM 1762 C CA . GLN A 1 216 ? 10.783 9.637 -15.806 1.00 79.38 216 GLN A CA 1
ATOM 1763 C C . GLN A 1 216 ? 11.748 9.609 -14.612 1.00 79.38 216 GLN A C 1
ATOM 1765 O O . GLN A 1 216 ? 12.308 8.558 -14.308 1.00 79.38 216 GLN A O 1
ATOM 1770 N N . MET A 1 217 ? 11.943 10.741 -13.924 1.00 81.94 217 MET A N 1
ATOM 1771 C CA . MET A 1 217 ? 12.829 10.812 -12.755 1.00 81.94 217 MET A CA 1
ATOM 1772 C C . MET A 1 217 ? 12.341 9.923 -11.608 1.00 81.94 217 MET A C 1
ATOM 1774 O O . MET A 1 217 ? 13.131 9.147 -11.083 1.00 81.94 217 MET A O 1
ATOM 1778 N N . ALA A 1 218 ? 11.047 9.961 -11.281 1.00 83.50 218 ALA A N 1
ATOM 1779 C CA . ALA A 1 218 ? 10.470 9.117 -10.235 1.00 83.50 218 ALA A CA 1
ATOM 1780 C C . ALA A 1 218 ? 10.612 7.618 -10.554 1.00 83.50 218 ALA A C 1
ATOM 1782 O O . ALA A 1 218 ? 10.916 6.817 -9.674 1.00 83.50 218 ALA A O 1
ATOM 1783 N N . THR A 1 219 ? 10.437 7.237 -11.824 1.00 86.00 219 THR A N 1
ATOM 1784 C CA . THR A 1 219 ? 10.634 5.851 -12.276 1.00 86.00 219 THR A CA 1
ATOM 1785 C C . THR A 1 219 ? 12.102 5.434 -12.174 1.00 86.00 219 THR A C 1
ATOM 1787 O O . THR A 1 219 ? 12.415 4.319 -11.762 1.00 86.00 219 THR A O 1
ATOM 1790 N N . PHE A 1 220 ? 13.022 6.333 -12.526 1.00 84.06 220 PHE A N 1
ATOM 1791 C CA . PHE A 1 220 ? 14.456 6.086 -12.426 1.00 84.06 220 PHE A CA 1
ATOM 1792 C C . PHE A 1 220 ? 14.916 5.926 -10.970 1.00 84.06 220 PHE A C 1
ATOM 1794 O O . PHE A 1 220 ? 15.663 4.998 -10.665 1.00 84.06 220 PHE A O 1
ATOM 1801 N N . GLU A 1 221 ? 14.444 6.790 -10.069 1.00 87.69 221 GLU A N 1
ATOM 1802 C CA . GLU A 1 221 ? 14.686 6.688 -8.625 1.00 87.69 221 GLU A CA 1
ATOM 1803 C C . GLU A 1 221 ? 14.163 5.358 -8.073 1.00 87.69 221 GLU A C 1
ATOM 1805 O O . GLU A 1 221 ? 14.930 4.620 -7.463 1.00 87.69 221 GLU A O 1
ATOM 1810 N N . LEU A 1 222 ? 12.921 4.983 -8.401 1.00 89.81 222 LEU A N 1
ATOM 1811 C CA . LEU A 1 222 ? 12.328 3.705 -7.995 1.00 89.81 222 LEU A CA 1
ATOM 1812 C C . LEU A 1 222 ? 13.174 2.493 -8.417 1.00 89.81 222 LEU A C 1
ATOM 1814 O O . LEU A 1 222 ? 13.401 1.586 -7.618 1.00 89.81 222 LEU A O 1
ATOM 1818 N N . ILE A 1 223 ? 13.636 2.461 -9.671 1.00 88.50 223 ILE A N 1
ATOM 1819 C CA . ILE A 1 223 ? 14.452 1.353 -10.190 1.00 88.50 223 ILE A CA 1
ATOM 1820 C C . ILE A 1 223 ? 15.800 1.284 -9.464 1.00 88.50 223 ILE A C 1
ATOM 1822 O O . ILE A 1 223 ? 16.251 0.190 -9.126 1.00 88.50 223 ILE A O 1
ATOM 1826 N N . ASN A 1 224 ? 16.437 2.425 -9.188 1.00 87.75 224 ASN A N 1
ATOM 1827 C CA . ASN A 1 224 ? 17.699 2.451 -8.446 1.00 87.75 224 ASN A CA 1
ATOM 1828 C C . ASN A 1 224 ? 17.517 2.032 -6.983 1.00 87.75 224 ASN A C 1
ATOM 1830 O O . ASN A 1 224 ? 18.325 1.256 -6.473 1.00 87.75 224 ASN A O 1
ATOM 1834 N N . ASP A 1 225 ? 16.448 2.492 -6.335 1.00 89.25 225 ASP A N 1
ATOM 1835 C CA . ASP A 1 225 ? 16.088 2.118 -4.968 1.00 89.25 225 ASP A CA 1
ATOM 1836 C C . ASP A 1 225 ? 15.875 0.598 -4.863 1.00 89.25 225 ASP A C 1
ATOM 1838 O O . ASP A 1 225 ? 16.451 -0.056 -3.992 1.00 89.25 225 ASP A O 1
ATOM 1842 N N . LEU A 1 226 ? 15.137 -0.003 -5.803 1.00 88.75 226 LEU A N 1
ATOM 1843 C CA . LEU A 1 226 ? 14.957 -1.457 -5.877 1.00 88.75 226 LEU A CA 1
ATOM 1844 C C . LEU A 1 226 ? 16.262 -2.200 -6.195 1.00 88.75 226 LEU A C 1
ATOM 1846 O O . LEU A 1 226 ? 16.540 -3.230 -5.585 1.00 88.75 226 LEU A O 1
ATOM 1850 N N . ALA A 1 227 ? 17.094 -1.684 -7.104 1.00 86.75 227 ALA A N 1
ATOM 1851 C CA . ALA A 1 227 ? 18.393 -2.285 -7.409 1.00 86.75 227 ALA A CA 1
ATOM 1852 C C . ALA A 1 227 ? 19.327 -2.277 -6.188 1.00 86.75 227 ALA A C 1
ATOM 1854 O O . ALA A 1 227 ? 20.038 -3.254 -5.952 1.00 86.75 227 ALA A O 1
ATOM 1855 N N . SER A 1 228 ? 19.288 -1.218 -5.370 1.00 86.38 228 SER A N 1
ATOM 1856 C CA . SER A 1 228 ? 20.066 -1.144 -4.127 1.00 86.38 228 SER A CA 1
ATOM 1857 C C . SER A 1 228 ? 19.709 -2.275 -3.153 1.00 86.38 228 SER A C 1
ATOM 1859 O O . SER A 1 228 ? 20.605 -2.886 -2.572 1.00 86.38 228 SER A O 1
ATOM 1861 N N . LEU A 1 229 ? 18.424 -2.643 -3.069 1.00 84.50 229 LEU A N 1
ATOM 1862 C CA . LEU A 1 229 ? 17.944 -3.747 -2.232 1.00 84.50 229 LEU A CA 1
ATOM 1863 C C . LEU A 1 229 ? 18.438 -5.121 -2.694 1.00 84.50 229 LEU A C 1
ATOM 1865 O O . LEU A 1 229 ? 18.609 -6.017 -1.870 1.00 84.50 229 LEU A O 1
ATOM 1869 N N . VAL A 1 230 ? 18.675 -5.301 -3.996 1.00 83.19 230 VAL A N 1
ATOM 1870 C CA . VAL A 1 230 ? 19.196 -6.563 -4.544 1.00 83.19 230 VAL A CA 1
ATOM 1871 C C . VAL A 1 230 ? 20.662 -6.762 -4.159 1.00 83.19 230 VAL A C 1
ATOM 1873 O O . VAL A 1 230 ? 21.065 -7.879 -3.829 1.00 83.19 230 VAL A O 1
ATOM 1876 N N . HIS A 1 231 ? 21.457 -5.689 -4.169 1.00 75.50 231 HIS A N 1
ATOM 1877 C CA . HIS A 1 231 ? 22.892 -5.749 -3.888 1.00 75.50 231 HIS A CA 1
ATOM 1878 C C . HIS A 1 231 ? 23.217 -6.056 -2.412 1.00 75.50 231 HIS A C 1
ATOM 1880 O O . HIS A 1 231 ? 24.248 -6.669 -2.137 1.00 75.50 231 HIS A O 1
ATOM 1886 N N . ASP A 1 232 ? 22.322 -5.737 -1.473 1.00 68.25 232 ASP A N 1
ATOM 1887 C CA . ASP A 1 232 ? 22.462 -6.037 -0.036 1.00 68.25 232 ASP A CA 1
ATOM 1888 C C . ASP A 1 232 ? 21.942 -7.444 0.350 1.00 68.25 232 ASP A C 1
ATOM 1890 O O . ASP A 1 232 ? 21.301 -7.665 1.384 1.00 68.25 232 ASP A O 1
ATOM 1894 N N . THR A 1 233 ? 22.247 -8.454 -0.473 1.00 60.12 233 THR A N 1
ATOM 1895 C CA . THR A 1 233 ? 21.679 -9.814 -0.376 1.00 60.12 233 THR A CA 1
ATOM 1896 C C . THR A 1 233 ? 21.968 -10.527 0.960 1.00 60.12 233 THR A C 1
ATOM 1898 O O . THR A 1 233 ? 21.229 -11.429 1.348 1.00 60.12 233 THR A O 1
ATOM 1901 N N . SER A 1 234 ? 23.016 -10.138 1.703 1.00 55.94 234 SER A N 1
ATOM 1902 C CA . SER A 1 234 ? 23.463 -10.882 2.900 1.00 55.94 234 SER A CA 1
ATOM 1903 C C . SER A 1 234 ? 22.551 -10.755 4.133 1.00 55.94 234 SER A C 1
ATOM 1905 O O . SER A 1 234 ? 22.589 -11.621 5.003 1.00 55.94 234 SER A O 1
ATOM 1907 N N . MET A 1 235 ? 21.718 -9.709 4.216 1.00 54.81 235 MET A N 1
ATOM 1908 C CA . MET A 1 235 ? 20.900 -9.392 5.405 1.00 54.81 235 MET A CA 1
ATOM 1909 C C . MET A 1 235 ? 19.386 -9.378 5.134 1.00 54.81 235 MET A C 1
ATOM 1911 O O . MET A 1 235 ? 18.599 -9.164 6.062 1.00 54.81 235 MET A O 1
ATOM 1915 N N . MET A 1 236 ? 18.971 -9.566 3.876 1.00 62.44 236 MET A N 1
ATOM 1916 C CA . MET A 1 236 ? 17.618 -9.260 3.397 1.00 62.44 236 MET A CA 1
ATOM 1917 C C . MET A 1 236 ? 17.119 -10.242 2.325 1.00 62.44 236 MET A C 1
ATOM 1919 O O . MET A 1 236 ? 16.485 -9.817 1.369 1.00 62.44 236 MET A O 1
ATOM 1923 N N . GLY A 1 237 ? 17.376 -11.549 2.467 1.00 76.12 237 GLY A N 1
ATOM 1924 C CA . GLY A 1 237 ? 17.078 -12.557 1.431 1.00 76.12 237 GLY A CA 1
ATOM 1925 C C . GLY A 1 237 ? 15.677 -12.461 0.801 1.00 76.12 237 GLY A C 1
ATOM 1926 O O . GLY A 1 237 ? 15.566 -12.386 -0.420 1.00 76.12 237 GLY A O 1
ATOM 1927 N N . ASP A 1 238 ? 14.617 -12.368 1.613 1.00 84.69 238 ASP A N 1
ATOM 1928 C CA . ASP A 1 238 ? 13.237 -12.280 1.104 1.00 84.69 238 ASP A CA 1
ATOM 1929 C C . ASP A 1 238 ? 12.928 -10.939 0.416 1.00 84.69 238 ASP A C 1
ATOM 1931 O O . ASP A 1 238 ? 12.213 -10.902 -0.584 1.00 84.69 238 ASP A O 1
ATOM 1935 N N . ILE A 1 239 ? 13.471 -9.831 0.937 1.00 87.00 239 ILE A N 1
ATOM 1936 C CA . ILE A 1 239 ? 13.274 -8.486 0.370 1.00 87.00 239 ILE A CA 1
ATOM 1937 C C . ILE A 1 239 ? 14.069 -8.347 -0.928 1.00 87.00 239 ILE A C 1
ATOM 1939 O O . ILE A 1 239 ? 13.538 -7.832 -1.903 1.00 87.00 239 ILE A O 1
ATOM 1943 N N . ALA A 1 240 ? 15.308 -8.840 -0.962 1.00 86.56 240 ALA A N 1
ATOM 1944 C CA . ALA A 1 240 ? 16.155 -8.849 -2.148 1.00 86.56 240 ALA A CA 1
ATOM 1945 C C . ALA A 1 240 ? 15.539 -9.711 -3.258 1.00 86.56 240 ALA A C 1
ATOM 1947 O O . ALA A 1 240 ? 15.525 -9.301 -4.416 1.00 86.56 240 ALA A O 1
ATOM 1948 N N . HIS A 1 241 ? 14.967 -10.870 -2.907 1.00 88.56 241 HIS A N 1
ATOM 1949 C CA . HIS A 1 241 ? 14.244 -11.702 -3.866 1.00 88.56 241 HIS A CA 1
ATOM 1950 C C . HIS A 1 241 ? 13.005 -10.988 -4.420 1.00 88.56 241 HIS A C 1
ATOM 1952 O O . HIS A 1 241 ? 12.841 -10.907 -5.636 1.00 88.56 241 HIS A O 1
ATOM 1958 N N . ALA A 1 242 ? 12.183 -10.396 -3.548 1.00 89.50 242 ALA A N 1
ATOM 1959 C CA . ALA A 1 242 ? 11.026 -9.611 -3.975 1.00 89.50 242 ALA A CA 1
ATOM 1960 C C . ALA A 1 242 ? 11.434 -8.390 -4.823 1.00 89.50 242 ALA A C 1
ATOM 1962 O O . ALA A 1 242 ? 10.755 -8.058 -5.788 1.00 89.50 242 ALA A O 1
ATOM 1963 N N . ALA A 1 243 ? 12.552 -7.731 -4.505 1.00 90.06 243 ALA A N 1
ATOM 1964 C CA . ALA A 1 243 ? 13.069 -6.599 -5.274 1.00 90.06 243 ALA A CA 1
ATOM 1965 C C . ALA A 1 243 ? 13.569 -7.031 -6.659 1.00 90.06 243 ALA A C 1
ATOM 1967 O O . ALA A 1 243 ? 13.390 -6.316 -7.641 1.00 90.06 243 ALA A O 1
ATOM 1968 N N . MET A 1 244 ? 14.156 -8.224 -6.766 1.00 87.94 244 MET A N 1
ATOM 1969 C CA . MET A 1 244 ? 14.526 -8.798 -8.056 1.00 87.94 244 MET A CA 1
ATOM 1970 C C . MET A 1 244 ? 13.284 -9.093 -8.906 1.00 87.94 244 MET A C 1
ATOM 1972 O O . MET A 1 244 ? 13.250 -8.741 -10.083 1.00 87.94 244 MET A O 1
ATOM 1976 N N . GLU A 1 245 ? 12.251 -9.695 -8.314 1.00 90.31 245 GLU A N 1
ATOM 1977 C CA . GLU A 1 245 ? 10.981 -9.963 -8.995 1.00 90.31 245 GLU A CA 1
ATOM 1978 C C . GLU A 1 245 ? 10.278 -8.665 -9.420 1.00 90.31 245 GLU A C 1
ATOM 1980 O O . GLU A 1 245 ? 9.827 -8.556 -10.559 1.00 90.31 245 GLU A O 1
ATOM 1985 N N . SER A 1 246 ? 10.254 -7.641 -8.561 1.00 90.44 246 SER A N 1
ATOM 1986 C CA . SER A 1 246 ? 9.648 -6.350 -8.901 1.00 90.44 246 SER A CA 1
ATOM 1987 C C . SER A 1 246 ? 10.390 -5.654 -10.039 1.00 90.44 246 SER A C 1
ATOM 1989 O O . SER A 1 246 ? 9.749 -5.106 -10.933 1.00 90.44 246 SER A O 1
ATOM 1991 N N . LEU A 1 247 ? 11.726 -5.726 -10.072 1.00 89.62 247 LEU A N 1
ATOM 1992 C CA . LEU A 1 247 ? 12.511 -5.234 -11.201 1.00 89.62 247 LEU A CA 1
ATOM 1993 C C . LEU A 1 247 ? 12.151 -5.971 -12.493 1.00 89.62 247 LEU A C 1
ATOM 1995 O O . LEU A 1 247 ? 11.972 -5.312 -13.514 1.00 89.62 247 LEU A O 1
ATOM 1999 N N . LEU A 1 248 ? 11.999 -7.299 -12.468 1.00 89.44 248 LEU A N 1
ATOM 2000 C CA . LEU A 1 248 ? 11.583 -8.063 -13.650 1.00 89.44 248 LEU A CA 1
ATOM 2001 C C . LEU A 1 248 ? 10.209 -7.608 -14.160 1.00 89.44 248 LEU A C 1
ATOM 2003 O O . LEU A 1 248 ? 10.079 -7.319 -15.348 1.00 89.44 248 LEU A O 1
ATOM 2007 N N . VAL A 1 249 ? 9.228 -7.466 -13.262 1.00 91.81 249 VAL A N 1
ATOM 2008 C CA . VAL A 1 249 ? 7.879 -6.986 -13.605 1.00 91.81 249 VAL A CA 1
ATOM 2009 C C . VAL A 1 249 ? 7.927 -5.569 -14.182 1.00 91.81 249 VAL A C 1
ATOM 2011 O O . VAL A 1 249 ? 7.315 -5.297 -15.215 1.00 91.81 249 VAL A O 1
ATOM 2014 N N . LEU A 1 250 ? 8.690 -4.654 -13.577 1.00 88.62 250 LEU A N 1
ATOM 2015 C CA . LEU A 1 250 ? 8.816 -3.275 -14.066 1.00 88.62 250 LEU A CA 1
ATOM 2016 C C . LEU A 1 250 ? 9.414 -3.195 -15.479 1.00 88.62 250 LEU A C 1
ATOM 2018 O O . LEU A 1 250 ? 9.070 -2.275 -16.221 1.00 88.62 250 LEU A O 1
ATOM 2022 N N . HIS A 1 251 ? 10.278 -4.145 -15.850 1.00 88.31 251 HIS A N 1
ATOM 2023 C CA . HIS A 1 251 ? 10.908 -4.237 -17.172 1.00 88.31 251 HIS A CA 1
ATOM 2024 C C . HIS A 1 251 ? 10.081 -5.032 -18.197 1.00 88.31 251 HIS A C 1
ATOM 2026 O O . HIS A 1 251 ? 10.538 -5.247 -19.323 1.00 88.31 251 HIS A O 1
ATOM 2032 N N . GLU A 1 252 ? 8.864 -5.462 -17.865 1.00 88.12 252 GLU A N 1
ATOM 2033 C CA . GLU A 1 252 ? 7.947 -5.994 -18.869 1.00 88.12 252 GLU A CA 1
ATOM 2034 C C . GLU A 1 252 ? 7.549 -4.907 -19.873 1.00 88.12 252 GLU A C 1
ATOM 2036 O O . GLU A 1 252 ? 7.344 -3.745 -19.519 1.00 88.12 252 GLU A O 1
ATOM 2041 N N . THR A 1 253 ? 7.370 -5.291 -21.140 1.00 83.69 253 THR A N 1
ATOM 2042 C CA . THR A 1 253 ? 7.071 -4.356 -22.241 1.00 83.69 253 THR A CA 1
ATOM 2043 C C . THR A 1 253 ? 5.884 -3.441 -21.933 1.00 83.69 253 THR A C 1
ATOM 2045 O O . THR A 1 253 ? 5.944 -2.247 -22.203 1.00 83.69 253 THR A O 1
ATOM 2048 N N . ARG A 1 254 ? 4.845 -3.989 -21.293 1.00 86.44 254 ARG A N 1
ATOM 2049 C CA . ARG A 1 254 ? 3.615 -3.272 -20.921 1.00 86.44 254 ARG A CA 1
ATOM 2050 C C . ARG A 1 254 ? 3.871 -2.158 -19.903 1.00 86.44 254 ARG A C 1
ATOM 2052 O O . ARG A 1 254 ? 3.213 -1.127 -19.939 1.00 86.44 254 ARG A O 1
ATOM 2059 N N . ASN A 1 255 ? 4.831 -2.366 -19.004 1.00 86.06 255 ASN A N 1
ATOM 2060 C CA . ASN A 1 255 ? 5.161 -1.425 -17.940 1.00 86.06 255 ASN A CA 1
ATOM 2061 C C . ASN A 1 255 ? 6.188 -0.387 -18.401 1.00 86.06 255 ASN A C 1
ATOM 2063 O O . ASN A 1 255 ? 6.101 0.766 -17.990 1.00 86.06 255 ASN A O 1
ATOM 2067 N N . ILE A 1 256 ? 7.102 -0.753 -19.308 1.00 84.62 256 ILE A N 1
ATOM 2068 C CA . ILE A 1 256 ? 8.063 0.184 -19.919 1.00 84.62 256 ILE A CA 1
ATOM 2069 C C . ILE A 1 256 ? 7.344 1.336 -20.634 1.00 84.62 256 ILE A C 1
ATOM 2071 O O . ILE A 1 256 ? 7.803 2.478 -20.586 1.00 84.62 256 ILE A O 1
ATOM 2075 N N . GLU A 1 257 ? 6.198 1.066 -21.262 1.00 84.31 257 GLU A N 1
ATOM 2076 C CA . GLU A 1 257 ? 5.363 2.093 -21.901 1.00 84.31 257 GLU A CA 1
ATOM 2077 C C . GLU A 1 257 ? 4.905 3.182 -20.917 1.00 84.31 257 GLU A C 1
ATOM 2079 O O . GLU A 1 257 ? 4.762 4.341 -21.304 1.00 84.31 257 GLU A O 1
ATOM 2084 N N . LEU A 1 258 ? 4.761 2.840 -19.633 1.00 83.06 258 LEU A N 1
ATOM 2085 C CA . LEU A 1 258 ? 4.328 3.754 -18.575 1.00 83.06 258 LEU A CA 1
ATOM 2086 C C . LEU A 1 258 ? 5.469 4.592 -17.984 1.00 83.06 258 LEU A C 1
ATOM 2088 O O . LEU A 1 258 ? 5.202 5.576 -17.301 1.00 83.06 258 LEU A O 1
ATOM 2092 N N . TRP A 1 259 ? 6.734 4.231 -18.228 1.00 83.56 259 TRP A N 1
ATOM 2093 C CA . TRP A 1 259 ? 7.887 4.945 -17.661 1.00 83.56 259 TRP A CA 1
ATOM 2094 C C . TRP A 1 259 ? 7.994 6.378 -18.186 1.00 83.56 259 TRP A C 1
ATOM 2096 O O . TRP A 1 259 ? 8.418 7.290 -17.475 1.00 83.56 259 TRP A O 1
ATOM 2106 N N . ASN A 1 260 ? 7.660 6.549 -19.464 1.00 79.12 260 ASN A N 1
ATOM 2107 C CA . ASN A 1 260 ? 7.600 7.828 -20.153 1.00 79.12 260 ASN A CA 1
ATOM 2108 C C . ASN A 1 260 ? 6.753 7.654 -21.429 1.00 79.12 260 ASN A C 1
ATOM 2110 O O . ASN A 1 260 ? 7.275 7.113 -22.408 1.00 79.12 260 ASN A O 1
ATOM 2114 N N . PRO A 1 261 ? 5.490 8.112 -21.453 1.00 74.31 261 PRO A N 1
ATOM 2115 C CA . PRO A 1 261 ? 4.604 7.929 -22.604 1.00 74.31 261 PRO A CA 1
ATOM 2116 C C . PRO A 1 261 ? 5.147 8.515 -23.917 1.00 74.31 261 PRO A C 1
ATOM 2118 O O . PRO A 1 261 ? 4.890 7.966 -24.986 1.00 74.31 261 PRO A O 1
ATOM 2121 N N . GLU A 1 262 ? 5.935 9.595 -23.861 1.00 74.25 262 GLU A N 1
ATOM 2122 C CA . GLU A 1 262 ? 6.487 10.241 -25.059 1.00 74.25 262 GLU A CA 1
ATOM 2123 C C . GLU A 1 262 ? 7.757 9.554 -25.587 1.00 74.25 262 GLU A C 1
ATOM 2125 O O . GLU A 1 262 ? 8.069 9.625 -26.778 1.00 74.25 262 GLU A O 1
ATOM 2130 N N . ALA A 1 263 ? 8.528 8.905 -24.710 1.00 79.69 263 ALA A N 1
ATOM 2131 C CA . ALA A 1 263 ? 9.854 8.387 -25.047 1.00 79.69 263 ALA A CA 1
ATOM 2132 C C . ALA A 1 263 ? 10.250 7.149 -24.223 1.00 79.69 263 ALA A C 1
ATOM 2134 O O . ALA A 1 263 ? 11.375 7.055 -23.713 1.00 79.69 263 ALA A O 1
ATOM 2135 N N . SER A 1 264 ? 9.341 6.184 -24.104 1.00 77.81 264 SER A N 1
ATOM 2136 C CA . SER A 1 264 ? 9.501 4.959 -23.306 1.00 77.81 264 SER A CA 1
ATOM 2137 C C . SER A 1 264 ? 10.747 4.164 -23.699 1.00 77.81 264 SER A C 1
ATOM 2139 O O . SER A 1 264 ? 11.579 3.847 -22.851 1.00 77.81 264 SER A O 1
ATOM 2141 N N . ILE A 1 265 ? 10.963 3.941 -25.001 1.00 76.81 265 ILE A N 1
ATOM 2142 C CA . ILE A 1 265 ? 12.118 3.183 -25.506 1.00 76.81 265 ILE A CA 1
ATOM 2143 C C . ILE A 1 265 ? 13.454 3.901 -25.265 1.00 76.81 265 ILE A C 1
ATOM 2145 O O . ILE A 1 265 ? 14.449 3.274 -24.905 1.00 76.81 265 ILE A O 1
ATOM 2149 N N . ASN A 1 266 ? 13.491 5.228 -25.411 1.00 77.06 266 ASN A N 1
ATOM 2150 C CA . ASN A 1 266 ? 14.696 6.015 -25.142 1.00 77.06 266 ASN A CA 1
ATOM 2151 C C . ASN A 1 266 ? 15.016 6.013 -23.645 1.00 77.06 266 ASN A C 1
ATOM 2153 O O . ASN A 1 266 ? 16.180 5.908 -23.261 1.00 77.06 266 ASN A O 1
ATOM 2157 N N . THR A 1 267 ? 13.976 6.080 -22.813 1.00 77.69 267 THR A N 1
ATOM 2158 C CA . THR A 1 267 ? 14.080 5.985 -21.355 1.00 77.69 267 THR A CA 1
ATOM 2159 C C . THR A 1 267 ? 14.588 4.614 -20.934 1.00 77.69 267 THR A C 1
ATOM 2161 O O . THR A 1 267 ? 15.511 4.544 -20.128 1.00 77.69 267 THR A O 1
ATOM 2164 N N . PHE A 1 268 ? 14.073 3.541 -21.538 1.00 79.56 268 PHE A N 1
ATOM 2165 C CA . PHE A 1 268 ? 14.573 2.184 -21.347 1.00 79.56 268 PHE A CA 1
ATOM 2166 C C . PHE A 1 268 ? 16.069 2.092 -21.657 1.00 79.56 268 PHE A C 1
ATOM 2168 O O . PHE A 1 268 ? 16.859 1.729 -20.788 1.00 79.56 268 PHE A O 1
ATOM 2175 N N . TRP A 1 269 ? 16.494 2.507 -22.854 1.00 75.56 269 TRP A N 1
ATOM 2176 C CA . TRP A 1 269 ? 17.912 2.465 -23.216 1.00 75.56 269 TRP A CA 1
ATOM 2177 C C . TRP A 1 269 ? 18.778 3.353 -22.322 1.00 75.56 269 TRP A C 1
ATOM 2179 O O . TRP A 1 269 ? 19.916 2.991 -22.038 1.00 75.56 269 TRP A O 1
ATOM 2189 N N . SER A 1 270 ? 18.270 4.505 -21.880 1.00 73.50 270 SER A N 1
ATOM 2190 C CA . SER A 1 270 ? 18.966 5.371 -20.924 1.00 73.50 270 SER A CA 1
ATOM 2191 C C . SER A 1 270 ? 19.099 4.712 -19.553 1.00 73.50 270 SER A C 1
ATOM 2193 O O . SER A 1 270 ? 20.151 4.838 -18.938 1.00 73.50 270 SER A O 1
ATOM 2195 N N . ASN A 1 271 ? 18.079 3.989 -19.088 1.00 72.81 271 ASN A N 1
ATOM 2196 C CA . ASN A 1 271 ? 18.106 3.266 -17.821 1.00 72.81 271 ASN A CA 1
ATOM 2197 C C . ASN A 1 271 ? 19.124 2.115 -17.873 1.00 72.81 271 ASN A C 1
ATOM 2199 O O . ASN A 1 271 ? 20.047 2.097 -17.066 1.00 72.81 271 ASN A O 1
ATOM 2203 N N . ILE A 1 272 ? 19.074 1.275 -18.915 1.00 72.44 272 ILE A N 1
ATOM 2204 C CA . ILE A 1 272 ? 20.057 0.198 -19.147 1.00 72.44 272 ILE A CA 1
ATOM 2205 C C . ILE A 1 272 ? 21.496 0.741 -19.225 1.00 72.44 272 ILE A C 1
ATOM 2207 O O . ILE A 1 272 ? 22.437 0.085 -18.780 1.00 72.44 272 ILE A O 1
ATOM 2211 N N . LYS A 1 273 ? 21.687 1.942 -19.790 1.00 65.12 273 LYS A N 1
ATOM 2212 C CA . LYS A 1 273 ? 23.004 2.597 -19.900 1.00 65.12 273 LYS A CA 1
ATOM 2213 C C . LYS A 1 273 ? 23.468 3.268 -18.603 1.00 65.12 273 LYS A C 1
ATOM 2215 O O . LYS A 1 273 ? 24.673 3.356 -18.387 1.00 65.12 273 LYS A O 1
ATOM 2220 N N . SER A 1 274 ? 22.545 3.791 -17.795 1.00 63.41 274 SER A N 1
ATOM 2221 C CA . SER A 1 274 ? 22.835 4.631 -16.623 1.00 63.41 274 SER A CA 1
ATOM 2222 C C . SER A 1 274 ? 22.862 3.858 -15.307 1.00 63.41 274 SER A C 1
ATOM 2224 O O . SER A 1 274 ? 23.557 4.273 -14.382 1.00 63.41 274 SER A O 1
ATOM 2226 N N . SER A 1 275 ? 22.104 2.771 -15.206 1.00 51.88 275 SER A N 1
ATOM 2227 C CA . SER A 1 275 ? 21.846 2.065 -13.957 1.00 51.88 275 SER A CA 1
ATOM 2228 C C . SER A 1 275 ? 22.195 0.588 -14.107 1.00 51.88 275 SER A C 1
ATOM 2230 O O . SER A 1 275 ? 21.580 -0.138 -14.879 1.00 51.88 275 SER A O 1
ATOM 2232 N N . THR A 1 276 ? 23.206 0.157 -13.350 1.00 49.91 276 THR A N 1
ATOM 2233 C CA . THR A 1 276 ? 23.236 -1.120 -12.600 1.00 49.91 276 THR A CA 1
ATOM 2234 C C . THR A 1 276 ? 23.065 -2.485 -13.295 1.00 49.91 276 THR A C 1
ATOM 2236 O O . THR A 1 276 ? 23.469 -3.473 -12.683 1.00 49.91 276 THR A O 1
ATOM 2239 N N . PHE A 1 277 ? 22.643 -2.630 -14.557 1.00 49.00 277 PHE A N 1
ATOM 2240 C CA . PHE A 1 277 ? 22.597 -3.956 -15.212 1.00 49.00 277 PHE A CA 1
ATOM 2241 C C . PHE A 1 277 ? 23.985 -4.582 -15.413 1.00 49.00 277 PHE A C 1
ATOM 2243 O O . PHE A 1 277 ? 24.134 -5.806 -15.398 1.00 49.00 277 PHE A O 1
ATOM 2250 N N . PHE A 1 278 ? 25.032 -3.758 -15.513 1.00 44.62 278 PHE A N 1
ATOM 2251 C CA . PHE A 1 278 ? 26.409 -4.242 -15.645 1.00 44.62 278 PHE A CA 1
ATOM 2252 C C . PHE A 1 278 ? 26.946 -4.932 -14.371 1.00 44.62 278 PHE A C 1
ATOM 2254 O O . PHE A 1 278 ? 27.922 -5.6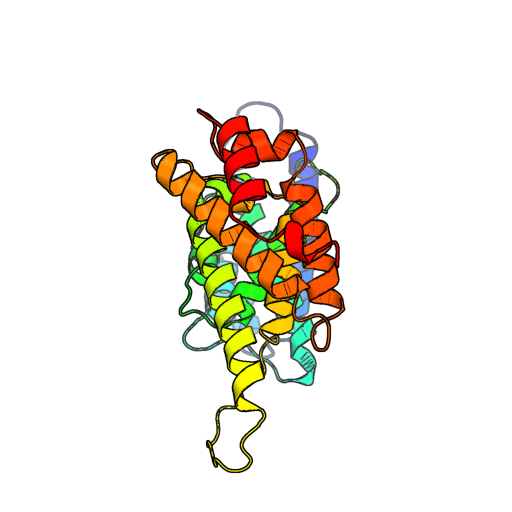72 -14.458 1.00 44.62 278 PHE A O 1
ATOM 2261 N N . ASN A 1 279 ? 26.301 -4.745 -13.210 1.00 43.62 279 ASN A N 1
ATOM 2262 C CA . ASN A 1 279 ? 26.704 -5.358 -11.934 1.00 43.62 279 ASN A CA 1
ATOM 2263 C C . ASN A 1 279 ? 25.796 -6.512 -11.473 1.00 43.62 279 ASN A C 1
ATOM 2265 O O . ASN A 1 279 ? 26.154 -7.194 -10.523 1.00 43.62 279 ASN A O 1
ATOM 2269 N N . ILE A 1 280 ? 24.653 -6.758 -12.126 1.00 42.97 280 ILE A N 1
ATOM 2270 C CA . ILE A 1 280 ? 23.784 -7.921 -11.835 1.00 42.97 280 ILE A CA 1
ATOM 2271 C C . ILE A 1 280 ? 24.305 -9.191 -12.541 1.00 42.97 280 ILE A C 1
ATOM 2273 O O . ILE A 1 280 ? 23.970 -10.309 -12.164 1.00 42.97 280 ILE A O 1
ATOM 2277 N N . THR A 1 281 ? 25.174 -9.034 -13.546 1.00 36.16 281 THR A N 1
ATOM 2278 C CA . THR A 1 281 ? 25.732 -10.145 -14.342 1.00 36.16 281 THR A CA 1
ATOM 2279 C C . THR A 1 281 ? 27.131 -10.586 -13.880 1.00 36.16 281 THR A C 1
ATOM 2281 O O . THR A 1 281 ? 27.830 -11.267 -14.633 1.00 36.16 281 THR A O 1
ATOM 2284 N N . LYS A 1 282 ? 27.582 -10.172 -12.688 1.00 32.81 282 LYS A N 1
ATOM 2285 C CA . LYS A 1 282 ? 28.931 -10.463 -12.185 1.00 32.81 282 LYS A CA 1
ATOM 2286 C C . LYS A 1 282 ? 28.912 -11.156 -10.833 1.00 32.81 282 LYS A C 1
ATOM 2288 O O . LYS A 1 282 ? 28.124 -10.717 -9.973 1.00 32.81 282 LYS A O 1
#

Radius of gyration: 21.75 Å; chains: 1; bounding box: 66×29×54 Å

Foldseek 3Di:
DVVVVVVVVVPPDDDPDPLNVVLVVVLVVLVVVLVVLCVVQPPPPVVVLVPDVVRPVVVLVVVCCQPLPQVDHDDPDPVCQVVSLVSLLSSVQSVCLVPVVPCPLVVSLLDLSGAVSSVQSVLVSLLCLQPPDDRVSRGDCVVLLVVLVSLLVNLVSLLVVVVVVVVPPPDPDDDDDDDPSPHPDSLVSNLSSLVSLLRPVSSQQRDPDDDLVVSLVSLLVLLQSLLVLLVPCPPRVSSNVSSVSSNVSCPPPVNLCSSGVVCSPVSVVCSVVPDDPVPVVD